Protein AF-A0A954PDE1-F1 (afdb_monomer_lite)

Sequence (226 aa):
MDKVKESVMAIWRSLDAAALTDGELIQIICDNDVVRLDAWRVFAERDLPSSRQFVVLQHCPDLRPECWQRMQEQPIENRVLVDVMRFIPELQAEAWELFQANDPSTDDLLCLVSDVPVLAEKAWRFLDVEQVSDKRLRGLVISSAACRSFAWEALKARPVTVDFLLQLVLGVPAVQSEVWQAILVRNPTASELRMIASGVPTLRDEAMSLFNQTHQGKVAMLLAAG

Foldseek 3Di:
DVVVLVVVVVVVVVDPLLPDDLVRLLCCLQPPPSCNVVSVVSNLVDDDALVSLLSSCLRPVPCNVVSVVSSVVDDHDLVSLLVCLQRPVVCNVVSVVSNVVVVDDLVSLLSNLARPLVCNVVSLVVHPLVPDDLVSLLVCLQRPPSCNVVSVVSPVVDPDDPVSLLCCLLRPVVCNVVSVVVCVVVPHDLVSLVSNLVRPVVCNVVSVVSSVVVVVVVVVVVVVVD

Radius of gyration: 28.11 Å; chains: 1; bounding box: 60×29×86 Å

Structure (mmCIF, N/CA/C/O backbone):
data_AF-A0A954PDE1-F1
#
_entry.id   AF-A0A954PDE1-F1
#
loop_
_atom_site.group_PDB
_atom_site.id
_atom_site.type_symbol
_atom_site.label_atom_id
_atom_site.label_alt_id
_atom_site.label_comp_id
_atom_site.label_asym_id
_atom_site.label_entity_id
_atom_site.label_seq_id
_atom_site.pdbx_PDB_ins_code
_atom_site.Cartn_x
_atom_site.Cartn_y
_atom_site.Cartn_z
_atom_site.occupancy
_atom_site.B_iso_or_equiv
_atom_site.auth_seq_id
_atom_site.auth_comp_id
_atom_site.auth_asym_id
_atom_site.auth_atom_id
_atom_site.pdbx_PDB_model_num
ATOM 1 N N . MET A 1 1 ? 31.268 18.555 -26.206 1.00 62.44 1 MET A N 1
ATOM 2 C CA . MET A 1 1 ? 30.250 17.610 -25.703 1.00 62.44 1 MET A CA 1
ATOM 3 C C . MET A 1 1 ? 30.158 16.378 -26.603 1.00 62.44 1 MET A C 1
ATOM 5 O O . MET A 1 1 ? 30.056 15.275 -26.087 1.00 62.44 1 MET A O 1
ATOM 9 N N . ASP A 1 2 ? 30.327 16.539 -27.916 1.00 83.19 2 ASP A N 1
ATOM 10 C CA . ASP A 1 2 ? 30.125 15.458 -28.897 1.00 83.19 2 ASP A CA 1
ATOM 11 C C . ASP A 1 2 ? 31.129 14.298 -28.800 1.00 83.19 2 ASP A C 1
ATOM 13 O O . ASP A 1 2 ? 30.714 13.146 -28.809 1.00 83.19 2 ASP A O 1
ATOM 17 N N . LYS A 1 3 ? 32.418 14.567 -28.542 1.00 91.25 3 LYS A N 1
ATOM 18 C CA . LYS A 1 3 ? 33.446 13.511 -28.391 1.00 91.25 3 LYS A CA 1
ATOM 19 C C . LYS A 1 3 ? 33.161 12.495 -27.274 1.00 91.25 3 LYS A C 1
ATOM 21 O O . LYS A 1 3 ? 33.575 11.341 -27.367 1.00 91.25 3 LYS A O 1
ATOM 26 N N . VAL A 1 4 ? 32.479 12.922 -26.206 1.00 90.50 4 VAL A N 1
ATOM 27 C CA . VAL A 1 4 ? 32.110 12.027 -25.095 1.00 90.50 4 VAL A CA 1
ATOM 28 C C . VAL A 1 4 ? 30.955 11.128 -25.526 1.00 90.50 4 VAL A C 1
ATOM 30 O O . VAL A 1 4 ? 31.037 9.919 -25.344 1.00 90.50 4 VAL A O 1
ATOM 33 N N . LYS A 1 5 ? 29.927 11.693 -26.173 1.00 92.50 5 LYS A N 1
ATOM 34 C CA . LYS A 1 5 ? 28.800 10.919 -26.713 1.00 92.50 5 LYS A CA 1
ATOM 35 C C . LYS A 1 5 ? 29.259 9.918 -27.778 1.00 92.50 5 LYS A C 1
ATOM 37 O O . LYS A 1 5 ? 28.846 8.765 -27.745 1.00 92.50 5 LYS A O 1
ATOM 42 N N . GLU A 1 6 ? 30.169 10.325 -28.662 1.00 92.25 6 GLU A N 1
ATOM 43 C CA . GLU A 1 6 ? 30.788 9.442 -29.659 1.00 92.25 6 GLU A CA 1
ATOM 44 C C . GLU A 1 6 ? 31.543 8.278 -29.010 1.00 92.25 6 GLU A C 1
ATOM 46 O O . GLU A 1 6 ? 31.372 7.133 -29.424 1.00 92.25 6 GLU A O 1
ATOM 51 N N . SER A 1 7 ? 32.327 8.551 -27.960 1.00 93.25 7 SER A N 1
ATOM 52 C CA . SER A 1 7 ? 33.034 7.509 -27.203 1.00 93.25 7 SER A CA 1
ATOM 53 C C . SER A 1 7 ? 32.068 6.526 -26.536 1.00 93.25 7 SER A C 1
ATOM 55 O O . SER A 1 7 ? 32.264 5.318 -26.634 1.00 93.25 7 SER A O 1
ATOM 57 N N . VAL A 1 8 ? 30.998 7.021 -25.903 1.00 92.25 8 VAL A N 1
ATOM 58 C CA . VAL A 1 8 ? 29.971 6.178 -25.263 1.00 92.25 8 VAL A CA 1
ATOM 59 C C . VAL A 1 8 ? 29.272 5.286 -26.293 1.00 92.25 8 VAL A C 1
ATOM 61 O O . VAL A 1 8 ? 29.137 4.086 -26.069 1.00 92.25 8 VAL A O 1
ATOM 64 N N . MET A 1 9 ? 28.905 5.833 -27.454 1.00 91.44 9 MET A N 1
ATOM 65 C CA . MET A 1 9 ? 28.308 5.055 -28.545 1.00 91.44 9 MET A CA 1
ATOM 66 C C . MET A 1 9 ? 29.274 4.024 -29.132 1.00 91.44 9 MET A C 1
ATOM 68 O O . MET A 1 9 ? 28.854 2.928 -29.497 1.00 91.44 9 MET A O 1
ATOM 72 N N . ALA A 1 10 ? 30.563 4.352 -29.243 1.00 92.00 10 ALA A N 1
ATOM 73 C CA . ALA A 1 10 ? 31.573 3.400 -29.695 1.00 92.00 10 ALA A CA 1
ATOM 74 C C . ALA A 1 10 ? 31.707 2.224 -28.715 1.00 92.00 10 ALA A C 1
ATOM 76 O O . ALA A 1 10 ? 31.753 1.078 -29.157 1.00 92.00 10 ALA A O 1
ATOM 77 N N . ILE A 1 11 ? 31.690 2.498 -27.404 1.00 92.44 11 ILE A N 1
ATOM 78 C CA . ILE A 1 11 ? 31.686 1.460 -26.364 1.00 92.44 11 ILE A CA 1
ATOM 79 C C . ILE A 1 11 ? 30.424 0.603 -26.482 1.00 92.44 11 ILE A C 1
ATOM 81 O O . ILE A 1 11 ? 30.539 -0.615 -26.576 1.00 92.44 11 ILE A O 1
ATOM 85 N N . TRP A 1 12 ? 29.241 1.219 -26.561 1.00 93.25 12 TRP A N 1
ATOM 86 C CA . TRP A 1 12 ? 27.973 0.499 -26.719 1.00 93.25 12 TRP A CA 1
ATOM 87 C C . TRP A 1 12 ? 27.970 -0.440 -27.926 1.00 93.25 12 TRP A C 1
ATOM 89 O O . TRP A 1 12 ? 27.609 -1.601 -27.798 1.00 93.25 12 TRP A O 1
ATOM 99 N N . ARG A 1 13 ? 28.466 0.014 -29.082 1.00 92.38 13 ARG A N 1
ATOM 100 C CA . ARG A 1 13 ? 28.570 -0.821 -30.292 1.00 92.38 13 ARG A CA 1
ATOM 101 C C . ARG A 1 13 ? 29.586 -1.955 -30.176 1.00 92.38 13 ARG A C 1
ATOM 103 O O . ARG A 1 13 ? 29.502 -2.908 -30.940 1.00 92.38 13 ARG A O 1
ATOM 110 N N . SER A 1 14 ? 30.571 -1.825 -29.289 1.00 91.94 14 SER A N 1
ATOM 111 C CA . SER A 1 14 ? 31.549 -2.886 -29.030 1.00 91.94 14 SER A CA 1
ATOM 112 C C . SER A 1 14 ? 31.064 -3.911 -28.003 1.00 91.94 14 SER A C 1
ATOM 114 O O . SER A 1 14 ? 31.646 -4.990 -27.911 1.00 91.94 14 SER A O 1
ATOM 116 N N . LEU A 1 15 ? 30.019 -3.581 -27.237 1.00 91.62 15 LEU A N 1
ATOM 117 C CA . LEU A 1 15 ? 29.381 -4.500 -26.304 1.00 91.62 15 LEU A CA 1
ATOM 118 C C . LEU A 1 15 ? 28.456 -5.456 -27.058 1.00 91.62 15 LEU A C 1
ATOM 120 O O . LEU A 1 15 ? 27.676 -5.045 -27.917 1.00 91.62 15 LEU A O 1
ATOM 124 N N . ASP A 1 16 ? 28.495 -6.730 -26.678 1.00 90.38 16 ASP A N 1
ATOM 125 C CA . ASP A 1 16 ? 27.441 -7.669 -27.041 1.00 90.38 16 ASP A CA 1
ATOM 126 C C . ASP A 1 16 ? 26.228 -7.412 -26.139 1.00 90.38 16 ASP A C 1
ATOM 128 O O . ASP A 1 16 ? 26.105 -7.967 -25.046 1.00 90.38 16 ASP A O 1
ATOM 132 N N . ALA A 1 17 ? 25.346 -6.513 -26.575 1.00 84.50 17 ALA A N 1
ATOM 133 C CA . ALA A 1 17 ? 24.160 -6.141 -25.810 1.00 84.50 17 ALA A CA 1
ATOM 134 C C . ALA A 1 17 ? 23.221 -7.338 -25.552 1.00 84.50 17 ALA A C 1
ATOM 136 O O . ALA A 1 17 ? 22.483 -7.337 -24.564 1.00 84.50 17 ALA A O 1
ATOM 137 N N . ALA A 1 18 ? 23.276 -8.384 -26.385 1.00 86.62 18 ALA A N 1
ATOM 138 C CA . ALA A 1 18 ? 22.513 -9.609 -26.165 1.00 86.62 18 ALA A CA 1
ATOM 139 C C . ALA A 1 18 ? 23.045 -10.418 -24.969 1.00 86.62 18 ALA A C 1
ATOM 141 O O . ALA A 1 18 ? 22.269 -11.119 -24.322 1.00 86.62 18 ALA A O 1
ATOM 142 N N . ALA A 1 19 ? 24.329 -10.277 -24.630 1.00 93.19 19 ALA A N 1
ATOM 143 C CA . ALA A 1 19 ? 24.952 -10.941 -23.487 1.00 93.19 19 ALA A CA 1
ATOM 144 C C . ALA A 1 19 ? 24.704 -10.231 -22.141 1.00 93.19 19 ALA A C 1
ATOM 146 O O . ALA A 1 19 ? 24.965 -10.818 -21.091 1.00 93.19 19 ALA A O 1
ATOM 147 N N . LEU A 1 20 ? 24.203 -8.989 -22.149 1.00 94.25 20 LEU A N 1
ATOM 148 C CA . LEU A 1 20 ? 23.911 -8.239 -20.924 1.00 94.25 20 LEU A CA 1
ATOM 149 C C . LEU A 1 20 ? 22.732 -8.851 -20.161 1.00 94.25 20 LEU A C 1
ATOM 151 O O . LEU A 1 20 ? 21.740 -9.287 -20.752 1.00 94.25 20 LEU A O 1
ATOM 155 N N . THR A 1 21 ? 22.797 -8.833 -18.836 1.00 96.06 21 THR A N 1
ATOM 156 C CA . THR A 1 21 ? 21.666 -9.196 -17.975 1.00 96.06 21 THR A CA 1
ATOM 157 C C . THR A 1 21 ? 20.572 -8.128 -18.021 1.00 96.06 21 THR A C 1
ATOM 159 O O . THR A 1 21 ? 20.822 -6.965 -18.339 1.00 96.06 21 THR A O 1
ATOM 162 N N . ASP A 1 22 ? 19.346 -8.492 -17.640 1.00 95.50 22 ASP A N 1
ATOM 163 C CA . ASP A 1 22 ? 18.237 -7.528 -17.581 1.00 95.50 22 ASP A CA 1
ATOM 164 C C . ASP A 1 22 ? 18.522 -6.392 -16.591 1.00 95.50 22 ASP A C 1
ATOM 166 O O . ASP A 1 22 ? 18.136 -5.251 -16.824 1.00 95.50 22 ASP A O 1
ATOM 170 N N . GLY A 1 23 ? 19.222 -6.693 -15.491 1.00 96.06 23 GLY A N 1
ATOM 171 C CA . GLY A 1 23 ? 19.627 -5.692 -14.506 1.00 96.06 23 GLY A CA 1
ATOM 172 C C . GLY A 1 23 ? 20.630 -4.688 -15.072 1.00 96.06 23 GLY A C 1
ATOM 173 O O . GLY A 1 23 ? 20.475 -3.490 -14.855 1.00 96.06 23 GLY A O 1
ATOM 174 N N . GLU A 1 24 ? 21.619 -5.159 -15.835 1.00 96.75 24 GLU A N 1
ATOM 175 C CA . GLU A 1 24 ? 22.585 -4.284 -16.509 1.00 96.75 24 GLU A CA 1
ATOM 176 C C . GLU A 1 24 ? 21.910 -3.425 -17.579 1.00 96.75 24 GLU A C 1
ATOM 178 O O . GLU A 1 24 ? 22.172 -2.225 -17.641 1.00 96.75 24 GLU A O 1
ATOM 183 N N . LEU A 1 25 ? 20.998 -3.997 -18.374 1.00 96.81 25 LEU A N 1
ATOM 184 C CA . LEU A 1 25 ? 20.225 -3.226 -19.351 1.00 96.81 25 LEU A CA 1
ATOM 185 C C . LEU A 1 25 ? 19.373 -2.149 -18.678 1.00 96.81 25 LEU A C 1
ATOM 187 O O . LEU A 1 25 ? 19.416 -1.002 -19.112 1.00 96.81 25 LEU A O 1
ATOM 191 N N . ILE A 1 26 ? 18.657 -2.477 -17.597 1.00 96.81 26 ILE A N 1
ATOM 192 C CA . ILE A 1 26 ? 17.885 -1.492 -16.822 1.00 96.81 26 ILE A CA 1
ATOM 193 C C . ILE A 1 26 ? 18.797 -0.378 -16.311 1.00 96.81 26 ILE A C 1
ATOM 195 O O . ILE A 1 26 ? 18.458 0.793 -16.460 1.00 96.81 26 ILE A O 1
ATOM 199 N N . GLN A 1 27 ? 19.962 -0.719 -15.753 1.00 97.12 27 GLN A N 1
ATOM 200 C CA . GLN A 1 27 ? 20.904 0.284 -15.260 1.00 97.12 27 GLN A CA 1
ATOM 201 C C . GLN A 1 27 ? 21.349 1.225 -16.384 1.00 97.12 27 GLN A C 1
ATOM 203 O O . GLN A 1 27 ? 21.333 2.440 -16.213 1.00 97.12 27 GLN A O 1
ATOM 208 N N . ILE A 1 28 ? 21.692 0.681 -17.554 1.00 96.69 28 ILE A N 1
ATOM 209 C CA . ILE A 1 28 ? 22.113 1.469 -18.720 1.00 96.69 28 ILE A CA 1
ATOM 210 C C . ILE A 1 28 ? 20.974 2.370 -19.216 1.00 96.69 28 ILE A C 1
ATOM 212 O O . ILE A 1 28 ? 21.208 3.546 -19.488 1.00 96.69 28 ILE A O 1
ATOM 216 N N . ILE A 1 29 ? 19.749 1.845 -19.304 1.00 97.38 29 ILE A N 1
ATOM 217 C CA . ILE A 1 29 ? 18.551 2.591 -19.718 1.00 97.38 29 ILE A CA 1
ATOM 218 C C . ILE A 1 29 ? 18.300 3.776 -18.774 1.00 97.38 29 ILE A C 1
ATOM 220 O O . ILE A 1 29 ? 18.094 4.906 -19.232 1.00 97.38 29 ILE A O 1
ATOM 224 N N . CYS A 1 30 ? 18.360 3.538 -17.463 1.00 95.75 30 CYS A N 1
ATOM 225 C CA . CYS A 1 30 ? 18.113 4.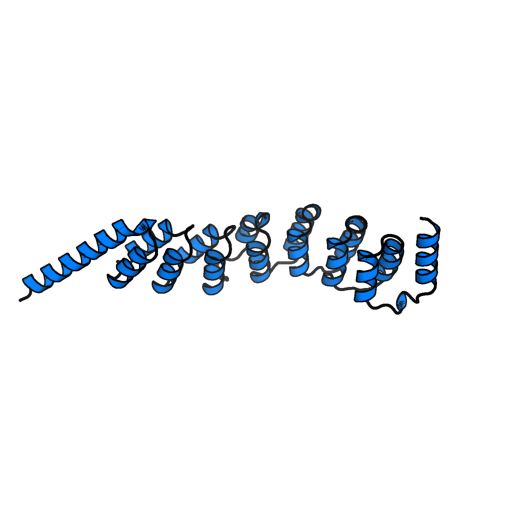556 -16.447 1.00 95.75 30 CYS A CA 1
ATOM 226 C C . CYS A 1 30 ? 19.219 5.620 -16.403 1.00 95.75 30 CYS A C 1
ATOM 228 O O . CYS A 1 30 ? 18.917 6.815 -16.351 1.00 95.75 30 CYS A O 1
ATOM 230 N N . ASP A 1 31 ? 20.485 5.210 -16.484 1.00 96.56 31 ASP A N 1
ATOM 231 C CA . ASP A 1 31 ? 21.621 6.089 -16.185 1.00 96.56 31 ASP A CA 1
ATOM 232 C C . ASP A 1 31 ? 22.216 6.796 -17.405 1.00 96.56 31 ASP A C 1
ATOM 234 O O . ASP A 1 31 ? 22.937 7.783 -17.244 1.00 96.56 31 ASP A O 1
ATOM 238 N N . ASN A 1 32 ? 21.970 6.304 -18.623 1.00 94.56 32 ASN A N 1
ATOM 239 C CA . ASN A 1 32 ? 22.687 6.771 -19.806 1.00 94.56 32 ASN A CA 1
ATOM 240 C C . ASN A 1 32 ? 21.750 7.230 -20.926 1.00 94.56 32 ASN A C 1
ATOM 242 O O . ASN A 1 32 ? 21.322 6.442 -21.763 1.00 94.56 32 ASN A O 1
ATOM 246 N N . ASP A 1 33 ? 21.501 8.539 -20.991 1.00 94.62 33 ASP A N 1
ATOM 247 C CA . ASP A 1 33 ? 20.656 9.173 -22.011 1.00 94.62 33 ASP A CA 1
ATOM 248 C C . ASP A 1 33 ? 21.178 8.997 -23.449 1.00 94.62 33 ASP A C 1
ATOM 250 O O . ASP A 1 33 ? 20.391 9.021 -24.394 1.00 94.62 33 ASP A O 1
ATOM 254 N N . VAL A 1 34 ? 22.489 8.796 -23.631 1.00 95.06 34 VAL A N 1
ATOM 255 C CA . VAL A 1 34 ? 23.116 8.653 -24.954 1.00 95.06 34 VAL A CA 1
ATOM 256 C C . VAL A 1 34 ? 22.738 7.328 -25.609 1.00 95.06 34 VAL A C 1
ATOM 258 O O . VAL A 1 34 ? 22.446 7.311 -26.802 1.00 95.06 34 VAL A O 1
ATOM 261 N N . VAL A 1 35 ? 22.751 6.230 -24.849 1.00 96.25 35 VAL A N 1
ATOM 262 C CA . VAL A 1 35 ? 22.479 4.876 -25.373 1.00 96.25 35 VAL A CA 1
ATOM 263 C C . VAL A 1 35 ? 21.128 4.322 -24.932 1.00 96.25 35 VAL A C 1
ATOM 265 O O . VAL A 1 35 ? 20.766 3.228 -25.354 1.00 96.25 35 VAL A O 1
ATOM 268 N N . ARG A 1 36 ? 20.359 5.067 -24.126 1.00 96.19 36 ARG A N 1
ATOM 269 C CA . ARG A 1 36 ? 19.063 4.652 -23.569 1.00 96.19 36 ARG A CA 1
ATOM 270 C C . ARG A 1 36 ? 18.144 4.017 -24.601 1.00 96.19 36 ARG A C 1
ATOM 272 O O . ARG A 1 36 ? 17.624 2.941 -24.349 1.00 96.19 36 ARG A O 1
ATOM 279 N N . LEU A 1 37 ? 17.941 4.674 -25.744 1.00 95.56 37 LEU A N 1
ATOM 280 C CA . LEU A 1 37 ? 17.021 4.188 -26.777 1.00 95.56 37 LEU A CA 1
ATOM 281 C C . LEU A 1 37 ? 17.495 2.873 -27.404 1.00 95.56 37 LEU A C 1
ATOM 283 O O . LEU A 1 37 ? 16.682 1.990 -27.659 1.00 95.56 37 LEU A O 1
ATOM 287 N N . ASP A 1 38 ? 18.800 2.717 -27.627 1.00 95.25 38 ASP A N 1
ATOM 288 C CA . ASP A 1 38 ? 19.345 1.478 -28.183 1.00 95.25 38 ASP A CA 1
ATOM 289 C C . ASP A 1 38 ? 19.323 0.347 -27.146 1.00 95.25 38 ASP A C 1
ATOM 291 O O . ASP A 1 38 ? 18.977 -0.785 -27.480 1.00 95.25 38 ASP A O 1
ATOM 295 N N . ALA A 1 39 ? 19.612 0.651 -25.878 1.00 96.44 39 ALA A N 1
ATOM 296 C CA . ALA A 1 39 ? 19.488 -0.303 -24.780 1.00 96.44 39 ALA A CA 1
ATOM 297 C C . ALA A 1 39 ? 18.030 -0.719 -24.547 1.00 96.44 39 ALA A C 1
ATOM 299 O O . ALA A 1 39 ? 17.753 -1.902 -24.351 1.00 96.44 39 ALA A O 1
ATOM 300 N N . TRP A 1 40 ? 17.096 0.233 -24.637 1.00 96.69 40 TRP A N 1
ATOM 301 C CA . TRP A 1 40 ? 15.662 -0.022 -24.571 1.00 96.69 40 TRP A CA 1
ATOM 302 C C . TRP A 1 40 ? 15.213 -0.958 -25.685 1.00 96.69 40 TRP A C 1
ATOM 304 O O . TRP A 1 40 ? 14.505 -1.904 -25.388 1.00 96.69 40 TRP A O 1
ATOM 314 N N . ARG A 1 41 ? 15.663 -0.774 -26.931 1.00 95.38 41 ARG A N 1
ATOM 315 C CA . ARG A 1 41 ? 15.313 -1.687 -28.036 1.00 95.38 41 ARG A CA 1
ATOM 316 C C . ARG A 1 41 ? 15.726 -3.126 -27.749 1.00 95.38 41 ARG A C 1
ATOM 318 O O . ARG A 1 41 ? 14.911 -4.024 -27.889 1.00 95.38 41 ARG A O 1
ATOM 325 N N . VAL A 1 42 ? 16.956 -3.337 -27.277 1.00 95.38 42 VAL A N 1
ATOM 326 C CA . VAL A 1 42 ? 17.439 -4.680 -26.906 1.00 95.38 42 VAL A CA 1
ATOM 327 C C . VAL A 1 42 ? 16.628 -5.252 -25.742 1.00 95.38 42 VAL A C 1
ATOM 329 O O . VAL A 1 42 ? 16.259 -6.424 -25.747 1.00 95.38 42 VAL A O 1
ATOM 332 N N . PHE A 1 43 ? 16.325 -4.429 -24.738 1.00 95.88 43 PHE A N 1
ATOM 333 C CA . PHE A 1 43 ? 15.499 -4.820 -23.598 1.00 95.88 43 PHE A CA 1
ATOM 334 C C . PHE A 1 43 ? 14.058 -5.156 -24.016 1.00 95.88 43 PHE A C 1
ATOM 336 O O . PHE A 1 43 ? 13.498 -6.152 -23.569 1.00 95.88 43 PHE A O 1
ATOM 343 N N . ALA A 1 44 ? 13.487 -4.371 -24.925 1.00 94.06 44 ALA A N 1
ATOM 344 C CA . ALA A 1 44 ? 12.159 -4.524 -25.499 1.00 94.06 44 ALA A CA 1
ATOM 345 C C . ALA A 1 44 ? 12.090 -5.613 -26.578 1.00 94.06 44 ALA A C 1
ATOM 347 O O . ALA A 1 44 ? 11.046 -5.811 -27.173 1.00 94.06 44 ALA A O 1
ATOM 348 N N . GLU A 1 45 ? 13.152 -6.354 -26.860 1.00 93.94 45 GLU A N 1
ATOM 349 C CA . GLU A 1 45 ? 13.051 -7.587 -27.651 1.00 93.94 45 GLU A CA 1
ATOM 350 C C . GLU A 1 45 ? 12.926 -8.822 -26.751 1.00 93.94 45 GLU A C 1
ATOM 352 O O . GLU A 1 45 ? 12.602 -9.913 -27.222 1.00 93.94 45 GLU A O 1
ATOM 357 N N . ARG A 1 46 ? 13.135 -8.656 -25.439 1.00 93.25 46 ARG A N 1
ATOM 358 C CA . ARG A 1 46 ? 13.060 -9.737 -24.456 1.00 93.25 46 ARG A CA 1
ATOM 359 C C . ARG A 1 46 ? 11.630 -9.937 -23.954 1.00 93.25 46 ARG A C 1
ATOM 361 O O . ARG A 1 46 ? 10.836 -8.994 -23.872 1.00 93.25 46 ARG A O 1
ATOM 368 N N . ASP A 1 47 ? 11.336 -11.183 -23.591 1.00 92.38 47 ASP A N 1
ATOM 369 C CA . ASP A 1 47 ? 10.141 -11.567 -22.839 1.00 92.38 47 ASP A CA 1
ATOM 370 C C . ASP A 1 47 ? 10.436 -11.392 -21.345 1.00 92.38 47 ASP A C 1
ATOM 372 O O . ASP A 1 47 ? 11.143 -12.198 -20.735 1.00 92.38 47 ASP A O 1
ATOM 376 N N . LEU A 1 48 ? 9.996 -10.264 -20.785 1.00 92.12 48 LEU A N 1
ATOM 377 C CA . LEU A 1 48 ? 10.344 -9.848 -19.430 1.00 92.12 48 LEU A CA 1
ATOM 378 C C . LEU A 1 48 ? 9.100 -9.720 -18.558 1.00 92.12 48 LEU A C 1
ATOM 380 O O . LEU A 1 48 ? 8.088 -9.172 -19.004 1.00 92.12 48 LEU A O 1
ATOM 384 N N . PRO A 1 49 ? 9.185 -10.103 -17.273 1.00 94.75 49 PRO A N 1
ATOM 385 C CA . PRO A 1 49 ? 8.074 -9.917 -16.357 1.00 94.75 49 PRO A CA 1
ATOM 386 C C . PRO A 1 49 ? 7.751 -8.427 -16.196 1.00 94.75 49 PRO A C 1
ATOM 388 O O . PRO A 1 49 ? 8.639 -7.566 -16.206 1.00 94.75 49 PRO A O 1
ATOM 391 N N . SER A 1 50 ? 6.467 -8.129 -15.990 1.00 96.25 50 SER A N 1
ATOM 392 C CA . SER A 1 50 ? 5.959 -6.758 -15.834 1.00 96.25 50 SER A CA 1
ATOM 393 C C . SER A 1 50 ? 6.675 -5.967 -14.728 1.00 96.25 50 SER A C 1
ATOM 395 O O . SER A 1 50 ? 6.874 -4.761 -14.862 1.00 96.25 50 SER A O 1
ATOM 397 N N . SER A 1 51 ? 7.167 -6.642 -13.684 1.00 96.25 51 SER A N 1
ATOM 398 C CA . SER A 1 51 ? 7.951 -6.035 -12.598 1.00 96.25 51 SER A CA 1
ATOM 399 C C . SER A 1 51 ? 9.283 -5.429 -13.053 1.00 96.25 51 SER A C 1
ATOM 401 O O . SER A 1 51 ? 9.723 -4.427 -12.492 1.00 96.25 51 SER A O 1
ATOM 403 N N . ARG A 1 52 ? 9.930 -5.988 -14.084 1.00 95.94 52 ARG A N 1
ATOM 404 C CA . ARG A 1 52 ? 11.167 -5.432 -14.662 1.00 95.94 52 ARG A CA 1
ATOM 405 C C . ARG A 1 52 ? 10.873 -4.237 -15.558 1.00 95.94 52 ARG A C 1
ATOM 407 O O . ARG A 1 52 ? 11.576 -3.234 -15.475 1.00 95.94 52 ARG A O 1
ATOM 414 N N . GLN A 1 53 ? 9.818 -4.330 -16.363 1.00 96.44 53 GLN A N 1
ATOM 415 C CA . GLN A 1 53 ? 9.379 -3.240 -17.238 1.00 96.44 53 GLN A CA 1
ATOM 416 C C . GLN A 1 53 ? 8.924 -2.021 -16.421 1.00 96.44 53 GLN A C 1
ATOM 418 O O . GLN A 1 53 ? 9.257 -0.888 -16.765 1.00 96.44 53 GLN A O 1
ATOM 423 N N . PHE A 1 54 ? 8.290 -2.251 -15.264 1.00 98.06 54 PHE A N 1
ATOM 424 C CA . PHE A 1 54 ? 7.918 -1.196 -14.323 1.00 98.06 54 PHE A CA 1
ATOM 425 C C . PHE A 1 54 ? 9.104 -0.326 -13.881 1.00 98.06 54 PHE A C 1
ATOM 427 O O . PHE A 1 54 ? 8.944 0.884 -13.758 1.00 98.06 54 PHE A O 1
ATOM 434 N N . VAL A 1 55 ? 10.302 -0.896 -13.697 1.00 97.50 55 VAL A N 1
ATOM 435 C CA . VAL A 1 55 ? 11.487 -0.107 -13.309 1.00 97.50 55 VAL A CA 1
ATOM 436 C C . VAL A 1 55 ? 11.818 0.930 -14.385 1.00 97.50 55 VAL A C 1
ATOM 438 O O . VAL A 1 55 ? 12.027 2.102 -14.076 1.00 97.50 55 VAL A O 1
ATOM 441 N N . VAL A 1 56 ? 11.793 0.528 -15.659 1.00 97.38 56 VAL A N 1
ATOM 442 C CA . VAL A 1 56 ? 12.000 1.453 -16.784 1.00 97.38 56 VAL A CA 1
ATOM 443 C C . VAL A 1 56 ? 10.879 2.490 -16.833 1.00 97.38 56 VAL A C 1
ATOM 445 O O . VAL A 1 56 ? 11.146 3.686 -16.930 1.00 97.38 56 VAL A O 1
ATOM 448 N N . LEU A 1 57 ? 9.626 2.050 -16.695 1.00 97.50 57 LEU A N 1
ATOM 449 C CA . LEU A 1 57 ? 8.454 2.925 -16.694 1.00 97.50 57 LEU A CA 1
ATOM 450 C C . LEU A 1 57 ? 8.533 4.001 -15.592 1.00 97.50 57 LEU A C 1
ATOM 452 O O . LEU A 1 57 ? 8.239 5.177 -15.820 1.00 97.50 57 LEU A O 1
ATOM 456 N N . GLN A 1 58 ? 8.981 3.620 -14.397 1.00 97.69 58 GLN A N 1
ATOM 457 C CA . GLN A 1 58 ? 9.127 4.514 -13.253 1.00 97.69 58 GLN A CA 1
ATOM 458 C C . GLN A 1 58 ? 10.229 5.558 -13.487 1.00 97.69 58 GLN A C 1
ATOM 460 O O . GLN A 1 58 ? 10.012 6.750 -13.239 1.00 97.69 58 GLN A O 1
ATOM 465 N N . HIS A 1 59 ? 11.392 5.130 -13.987 1.00 97.19 59 HIS A N 1
ATOM 466 C CA . HIS A 1 59 ? 12.607 5.949 -14.025 1.00 97.19 59 HIS A CA 1
ATOM 467 C C . HIS A 1 59 ? 12.873 6.676 -15.350 1.00 97.19 59 HIS A C 1
ATOM 469 O O . HIS A 1 59 ? 13.669 7.616 -15.359 1.00 97.19 59 HIS A O 1
ATOM 475 N N . CYS A 1 60 ? 12.209 6.312 -16.448 1.00 97.06 60 CYS A N 1
ATOM 476 C CA . CYS A 1 60 ? 12.456 6.887 -17.775 1.00 97.06 60 CYS A CA 1
ATOM 477 C C . CYS A 1 60 ? 11.181 7.513 -18.368 1.00 97.06 60 CYS A C 1
ATOM 479 O O . CYS A 1 60 ? 10.487 6.863 -19.151 1.00 97.06 60 CYS A O 1
ATOM 481 N N . PRO A 1 61 ? 10.852 8.777 -18.018 1.00 96.50 61 PRO A N 1
ATOM 482 C CA . PRO A 1 61 ? 9.652 9.464 -18.507 1.00 96.50 61 PRO A CA 1
ATOM 483 C C . PRO A 1 61 ? 9.519 9.503 -20.032 1.00 96.50 61 PRO A C 1
ATOM 485 O O . PRO A 1 61 ? 8.416 9.414 -20.559 1.00 96.50 61 PRO A O 1
ATOM 488 N N . ASP A 1 62 ? 10.642 9.624 -20.735 1.00 96.50 62 ASP A N 1
ATOM 489 C CA . ASP A 1 62 ? 10.734 9.653 -22.195 1.00 96.50 62 ASP A CA 1
ATOM 490 C C . ASP A 1 62 ? 10.380 8.315 -22.854 1.00 96.50 62 ASP A C 1
ATOM 492 O O . ASP A 1 62 ? 9.891 8.310 -23.980 1.00 96.50 62 ASP A O 1
ATOM 496 N N . LEU A 1 63 ? 10.569 7.197 -22.147 1.00 97.31 63 LEU A N 1
ATOM 497 C CA . LEU A 1 63 ? 10.214 5.858 -22.624 1.00 97.31 63 LEU A CA 1
ATOM 498 C C . LEU A 1 63 ? 8.825 5.402 -22.167 1.00 97.31 63 LEU A C 1
ATOM 500 O O . LEU A 1 63 ? 8.361 4.353 -22.609 1.00 97.31 63 LEU A O 1
ATOM 504 N N . ARG A 1 64 ? 8.149 6.150 -21.282 1.00 97.06 64 ARG A N 1
ATOM 505 C CA . ARG A 1 64 ? 6.884 5.708 -20.671 1.00 97.06 64 ARG A CA 1
ATOM 506 C C . ARG A 1 64 ? 5.807 5.301 -21.673 1.00 97.06 64 ARG A C 1
ATOM 508 O O . ARG A 1 64 ? 5.254 4.228 -21.466 1.00 97.06 64 ARG A O 1
ATOM 515 N N . PRO A 1 65 ? 5.501 6.083 -22.727 1.00 97.19 65 PRO A N 1
ATOM 516 C CA . PRO A 1 65 ? 4.427 5.717 -23.648 1.00 97.19 65 PRO A CA 1
ATOM 517 C C . PRO A 1 65 ? 4.680 4.369 -24.332 1.00 97.19 65 PRO A C 1
ATOM 519 O O . PRO A 1 65 ? 3.795 3.522 -24.372 1.00 97.19 65 PRO A O 1
ATOM 522 N N . GLU A 1 66 ? 5.908 4.150 -24.808 1.00 96.69 66 GLU A N 1
ATOM 523 C CA . GLU A 1 66 ? 6.298 2.916 -25.495 1.00 96.69 66 GLU A CA 1
ATOM 524 C C . GLU A 1 66 ? 6.387 1.729 -24.525 1.00 96.69 66 GLU A C 1
ATOM 526 O O . GLU A 1 66 ? 5.870 0.651 -24.809 1.00 96.69 66 GLU A O 1
ATOM 531 N N . CYS A 1 67 ? 6.989 1.935 -23.349 1.00 97.06 67 CYS A N 1
ATOM 532 C CA . CYS A 1 67 ? 7.092 0.911 -22.311 1.00 97.06 67 CYS A CA 1
ATOM 533 C C . CYS A 1 67 ? 5.710 0.484 -21.803 1.00 97.06 67 CYS A C 1
ATOM 535 O O . CYS A 1 67 ? 5.443 -0.707 -21.679 1.00 97.06 67 CYS A O 1
ATOM 537 N N . TRP A 1 68 ? 4.806 1.438 -21.570 1.00 98.00 68 TRP A N 1
ATOM 538 C CA . TRP A 1 68 ? 3.444 1.150 -21.129 1.00 98.00 68 TRP A CA 1
ATOM 539 C C . TRP A 1 68 ? 2.651 0.383 -22.184 1.00 98.00 68 TRP A C 1
ATOM 541 O O . TRP A 1 68 ? 2.063 -0.647 -21.862 1.00 98.00 68 TRP A O 1
ATOM 551 N N . GLN A 1 69 ? 2.702 0.829 -23.443 1.00 96.75 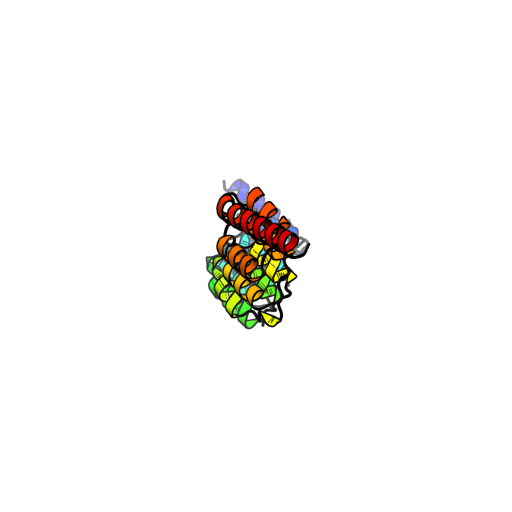69 GLN A N 1
ATOM 552 C CA . GLN A 1 69 ? 2.063 0.129 -24.556 1.00 96.75 69 GLN A CA 1
ATOM 553 C C . GLN A 1 69 ? 2.547 -1.321 -24.641 1.00 96.75 69 GLN A C 1
ATOM 555 O O . GLN A 1 69 ? 1.736 -2.237 -24.734 1.00 96.75 69 GLN A O 1
ATOM 560 N N . ARG A 1 70 ? 3.860 -1.541 -24.540 1.00 95.00 70 ARG A N 1
ATOM 561 C CA . ARG A 1 70 ? 4.441 -2.885 -24.553 1.00 95.00 70 ARG A CA 1
ATOM 562 C C . ARG A 1 70 ? 3.993 -3.728 -23.361 1.00 95.00 70 ARG A C 1
ATOM 564 O O . ARG A 1 70 ? 3.651 -4.893 -23.532 1.00 95.00 70 ARG A O 1
ATOM 571 N N . MET A 1 71 ? 3.960 -3.159 -22.156 1.00 96.81 71 MET A N 1
ATOM 572 C CA . MET A 1 71 ? 3.482 -3.874 -20.968 1.00 96.81 71 MET A CA 1
ATOM 573 C C . MET A 1 71 ? 2.047 -4.383 -21.148 1.00 96.81 71 MET A C 1
ATOM 575 O O . MET A 1 71 ? 1.729 -5.451 -20.634 1.00 96.81 71 MET A O 1
ATOM 579 N N . GLN A 1 72 ? 1.198 -3.659 -21.883 1.00 96.50 72 GLN A N 1
ATOM 580 C CA . GLN A 1 72 ? -0.193 -4.043 -22.162 1.00 96.50 72 GLN A CA 1
ATOM 581 C C . GLN A 1 72 ? -0.331 -5.193 -23.175 1.00 96.50 72 GLN A C 1
ATOM 583 O O . GLN A 1 72 ? -1.402 -5.790 -23.274 1.00 96.50 72 GLN A O 1
ATOM 588 N N . GLU A 1 73 ? 0.730 -5.539 -23.911 1.00 95.00 73 GLU A N 1
ATOM 589 C CA . GLU A 1 73 ? 0.745 -6.669 -24.856 1.00 95.00 73 GLU A CA 1
ATOM 590 C C . GLU A 1 73 ? 0.876 -8.029 -24.146 1.00 95.00 73 GLU A C 1
ATOM 592 O O . GLU A 1 73 ? 0.731 -9.083 -24.768 1.00 95.00 73 GLU A O 1
ATOM 597 N N . GLN A 1 74 ? 1.124 -8.014 -22.836 1.00 94.12 74 GLN A N 1
ATOM 598 C CA . GLN A 1 74 ? 1.321 -9.188 -21.995 1.00 94.12 74 GLN A CA 1
ATOM 599 C C . GLN A 1 74 ? 0.521 -9.073 -20.686 1.00 94.12 74 GLN A C 1
ATOM 601 O O . GLN A 1 74 ? 0.124 -7.978 -20.287 1.00 94.12 74 GLN A O 1
ATOM 606 N N . PRO A 1 75 ? 0.285 -10.185 -19.965 1.00 95.19 75 PRO A N 1
ATOM 607 C CA . PRO A 1 75 ? -0.327 -10.123 -18.643 1.00 95.19 75 PRO A CA 1
ATOM 608 C C . PRO A 1 75 ? 0.506 -9.272 -17.671 1.00 95.19 75 PRO A C 1
ATOM 610 O O . PRO A 1 75 ? 1.690 -9.536 -17.440 1.00 95.19 75 PRO A O 1
ATOM 613 N N . ILE A 1 76 ? -0.126 -8.259 -17.077 1.00 97.75 76 ILE A N 1
ATOM 614 C CA . ILE A 1 76 ? 0.473 -7.415 -16.037 1.00 97.75 76 ILE A CA 1
ATOM 615 C C . ILE A 1 76 ? -0.007 -7.911 -14.674 1.00 97.75 76 ILE A C 1
ATOM 617 O O . ILE A 1 76 ? -1.202 -8.091 -14.459 1.00 97.75 76 ILE A O 1
ATOM 621 N N . GLU A 1 77 ? 0.914 -8.114 -13.735 1.00 97.62 77 GLU A N 1
ATOM 622 C CA . GLU A 1 77 ? 0.559 -8.517 -12.374 1.00 97.62 77 GLU A CA 1
ATOM 623 C C . GLU A 1 77 ? -0.176 -7.383 -11.641 1.00 97.62 77 GLU A C 1
ATOM 625 O O . GLU A 1 77 ? 0.235 -6.221 -11.706 1.00 97.62 77 GLU A O 1
ATOM 630 N N . ASN A 1 78 ? -1.214 -7.711 -10.863 1.00 98.12 78 ASN A N 1
ATOM 631 C CA . ASN A 1 78 ? -1.972 -6.724 -10.079 1.00 98.12 78 ASN A CA 1
ATOM 632 C C . ASN A 1 78 ? -1.077 -5.890 -9.160 1.00 98.12 78 ASN A C 1
ATOM 634 O O . ASN A 1 78 ? -1.273 -4.681 -9.034 1.00 98.12 78 ASN A O 1
ATOM 638 N N . ARG A 1 79 ? -0.040 -6.505 -8.576 1.00 97.56 79 ARG A N 1
ATOM 639 C CA . ARG A 1 79 ? 0.944 -5.791 -7.757 1.00 97.56 79 ARG A CA 1
ATOM 640 C C . ARG A 1 79 ? 1.659 -4.689 -8.543 1.00 97.56 79 ARG A C 1
ATOM 642 O O . ARG A 1 79 ? 1.822 -3.591 -8.020 1.00 97.56 79 ARG A O 1
ATOM 649 N N . VAL A 1 80 ? 2.029 -4.962 -9.793 1.00 98.31 80 VAL A N 1
ATOM 650 C CA . VAL A 1 80 ? 2.671 -3.979 -10.673 1.00 98.31 80 VAL A CA 1
ATOM 651 C C . VAL A 1 80 ? 1.694 -2.865 -11.039 1.00 98.31 80 VAL A C 1
ATOM 653 O O . VAL A 1 80 ? 2.073 -1.701 -11.006 1.00 98.31 80 VAL A O 1
ATOM 656 N N . LEU A 1 81 ? 0.424 -3.179 -11.306 1.00 98.62 81 LEU A N 1
ATOM 657 C CA . LEU A 1 81 ? -0.602 -2.158 -11.557 1.00 98.62 81 LEU A CA 1
ATOM 658 C C . LEU A 1 81 ? -0.814 -1.239 -10.342 1.00 98.62 81 LEU A C 1
ATOM 660 O O . LEU A 1 81 ? -0.957 -0.028 -10.512 1.00 98.62 81 LEU A O 1
ATOM 664 N N . VAL A 1 82 ? -0.770 -1.778 -9.117 1.00 98.19 82 VAL A N 1
ATOM 665 C CA . VAL A 1 82 ? -0.774 -0.976 -7.877 1.00 98.19 82 VAL A CA 1
ATOM 666 C C . VAL A 1 82 ? 0.438 -0.050 -7.819 1.00 98.19 82 VAL A C 1
ATOM 668 O O . VAL A 1 82 ? 0.280 1.134 -7.519 1.00 98.19 82 VAL A O 1
ATOM 671 N N . ASP A 1 83 ? 1.630 -0.549 -8.146 1.00 98.19 83 ASP A N 1
ATOM 672 C CA . ASP A 1 83 ? 2.842 0.272 -8.170 1.00 98.19 83 ASP A CA 1
ATOM 673 C C . ASP A 1 83 ? 2.762 1.366 -9.259 1.00 98.19 83 ASP A C 1
ATOM 675 O O . ASP A 1 83 ? 3.098 2.521 -8.990 1.00 98.19 83 ASP A O 1
ATOM 679 N N . VAL A 1 84 ? 2.208 1.080 -10.443 1.00 98.56 84 VAL A N 1
ATOM 680 C CA . VAL A 1 84 ? 1.941 2.098 -11.481 1.00 98.56 84 VAL A CA 1
ATOM 681 C C . VAL A 1 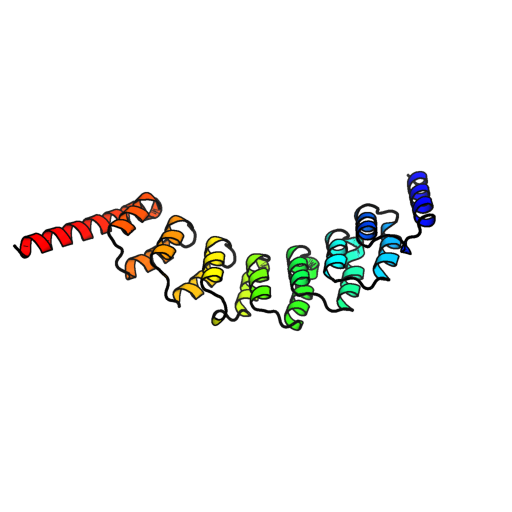84 ? 0.988 3.174 -10.961 1.00 98.56 84 VAL A C 1
ATOM 683 O O . VAL A 1 84 ? 1.322 4.358 -11.007 1.00 98.56 84 VAL A O 1
ATOM 686 N N . MET A 1 85 ? -0.153 2.788 -10.382 1.00 98.38 85 MET A N 1
ATOM 687 C CA . MET A 1 85 ? -1.121 3.731 -9.804 1.00 98.38 85 MET A CA 1
ATOM 688 C C . MET A 1 85 ? -0.537 4.571 -8.662 1.00 98.38 85 MET A C 1
ATOM 690 O O . MET A 1 85 ? -0.994 5.694 -8.430 1.00 98.38 85 MET A O 1
ATOM 694 N N . ARG A 1 86 ? 0.449 4.032 -7.938 1.00 97.38 86 ARG A N 1
ATOM 695 C CA . ARG A 1 86 ? 1.131 4.702 -6.827 1.00 97.38 86 ARG A CA 1
ATOM 696 C C . ARG A 1 86 ? 2.182 5.702 -7.295 1.00 97.38 86 ARG A C 1
ATOM 698 O O . ARG A 1 86 ? 2.292 6.776 -6.706 1.00 97.38 86 ARG A O 1
ATOM 705 N N . PHE A 1 87 ? 2.989 5.331 -8.285 1.00 97.81 87 PHE A N 1
ATOM 706 C CA . PHE A 1 87 ? 4.212 6.058 -8.632 1.00 97.81 87 PHE A CA 1
ATOM 707 C C . PHE A 1 87 ? 4.117 6.865 -9.930 1.00 97.81 87 PHE A C 1
ATOM 709 O O . PHE A 1 87 ? 4.968 7.726 -10.147 1.00 97.81 87 PHE A O 1
ATOM 716 N N . ILE A 1 88 ? 3.104 6.625 -10.769 1.00 97.75 88 ILE A N 1
ATOM 717 C CA . ILE A 1 88 ? 2.973 7.245 -12.095 1.00 97.75 88 ILE A CA 1
ATOM 718 C C . ILE A 1 88 ? 1.554 7.820 -12.252 1.00 97.75 88 ILE A C 1
ATOM 720 O O . ILE A 1 88 ? 0.680 7.177 -12.839 1.00 97.75 88 ILE A O 1
ATOM 724 N N . PRO A 1 89 ? 1.289 9.020 -11.691 1.00 96.50 89 PRO A N 1
ATOM 725 C CA . PRO A 1 89 ? -0.052 9.603 -11.643 1.00 96.50 89 PRO A CA 1
ATOM 726 C C . PRO A 1 89 ? -0.729 9.737 -13.009 1.00 96.50 89 PRO A C 1
ATOM 728 O O . PRO A 1 89 ? -1.942 9.565 -13.105 1.00 96.50 89 PRO A O 1
ATOM 731 N N . GLU A 1 90 ? 0.034 10.012 -14.067 1.00 97.38 90 GLU A N 1
ATOM 732 C CA . GLU A 1 90 ? -0.491 10.158 -15.425 1.00 97.38 90 GLU A CA 1
ATOM 733 C C . GLU A 1 90 ? -1.044 8.852 -16.021 1.00 97.38 90 GLU A C 1
ATOM 735 O O . GLU A 1 90 ? -1.912 8.919 -16.884 1.00 97.38 90 GLU A O 1
ATOM 740 N N . LEU A 1 91 ? -0.612 7.683 -15.531 1.00 98.25 91 LEU A N 1
ATOM 741 C CA . LEU A 1 91 ? -1.102 6.366 -15.970 1.00 98.25 91 LEU A CA 1
ATOM 742 C C . LEU A 1 91 ? -2.145 5.767 -15.016 1.00 98.25 91 LEU A C 1
ATOM 744 O O . LEU A 1 91 ? -2.633 4.661 -15.238 1.00 98.25 91 LEU A O 1
ATOM 748 N N . GLN A 1 92 ? -2.500 6.472 -13.938 1.00 97.88 92 GLN A N 1
ATOM 749 C CA . GLN A 1 92 ? -3.321 5.915 -12.864 1.00 97.88 92 GLN A CA 1
ATOM 750 C C . GLN A 1 92 ? -4.706 5.452 -13.342 1.00 97.88 92 GLN A C 1
ATOM 752 O O . GLN A 1 92 ? -5.194 4.422 -12.882 1.00 97.88 92 GLN A O 1
ATOM 757 N N . ALA A 1 93 ? -5.342 6.198 -14.251 1.00 97.81 93 ALA A N 1
ATOM 758 C CA . ALA A 1 93 ? -6.665 5.850 -14.767 1.00 97.81 93 ALA A CA 1
ATOM 759 C C . ALA A 1 93 ? -6.632 4.552 -15.591 1.00 97.81 93 ALA A C 1
ATOM 761 O O . ALA A 1 93 ? -7.410 3.641 -15.320 1.00 97.81 93 ALA A O 1
ATOM 762 N N . GLU A 1 94 ? -5.688 4.441 -16.525 1.00 98.25 94 GLU A N 1
ATOM 763 C CA . GLU A 1 94 ? -5.515 3.255 -17.372 1.00 98.25 94 GLU A CA 1
ATOM 764 C C . GLU A 1 94 ? -5.097 2.028 -16.552 1.00 98.25 94 GLU A C 1
ATOM 766 O O . GLU A 1 94 ? -5.646 0.939 -16.714 1.00 98.25 94 GLU A O 1
ATOM 771 N N . ALA A 1 95 ? -4.160 2.201 -15.614 1.00 98.44 95 ALA A N 1
ATOM 772 C CA . ALA A 1 95 ? -3.729 1.125 -14.726 1.00 98.44 95 ALA A CA 1
ATOM 773 C C . ALA A 1 95 ? -4.874 0.627 -13.833 1.00 98.44 95 ALA A C 1
ATOM 775 O O . ALA A 1 95 ? -4.971 -0.571 -13.571 1.00 98.44 95 ALA A O 1
ATOM 776 N N . TRP A 1 96 ? -5.764 1.523 -13.397 1.00 98.12 96 TRP A N 1
ATOM 777 C CA . TRP A 1 96 ? -6.964 1.148 -12.658 1.00 98.12 96 TRP A CA 1
ATOM 778 C C . TRP A 1 96 ? -7.936 0.321 -13.515 1.00 98.12 96 TRP A C 1
ATOM 780 O O . TRP A 1 96 ? -8.467 -0.675 -13.029 1.00 98.12 96 TRP A O 1
ATOM 790 N N . GLU A 1 97 ? -8.162 0.690 -14.777 1.00 98.06 97 GLU A N 1
ATOM 791 C CA . GLU A 1 97 ? -9.035 -0.071 -15.685 1.00 98.06 97 GLU A CA 1
ATOM 792 C C . GLU A 1 97 ? -8.510 -1.492 -15.926 1.00 98.06 97 GLU A C 1
ATOM 794 O O . GLU A 1 97 ? -9.264 -2.459 -15.804 1.00 98.06 97 GLU A O 1
ATOM 799 N N . LEU A 1 98 ? -7.204 -1.633 -16.173 1.00 98.12 98 LEU A N 1
ATOM 800 C CA . LEU A 1 98 ? -6.556 -2.942 -16.307 1.00 98.12 98 LEU A CA 1
ATOM 801 C C . LEU A 1 98 ? -6.632 -3.752 -15.013 1.00 98.12 98 LEU A C 1
ATOM 803 O O . LEU A 1 98 ? -6.922 -4.944 -15.043 1.00 98.12 98 LEU A O 1
ATOM 807 N N . PHE A 1 99 ? -6.425 -3.103 -13.867 1.00 98.19 99 PHE A N 1
ATOM 808 C CA . PHE A 1 99 ? -6.491 -3.763 -12.566 1.00 98.19 99 PHE A CA 1
ATOM 809 C C . PHE A 1 99 ? -7.875 -4.355 -12.309 1.00 98.19 99 PHE A C 1
ATOM 811 O O . PHE A 1 99 ? -7.979 -5.467 -11.805 1.00 98.19 99 PHE A O 1
ATOM 818 N N . GLN A 1 100 ? -8.942 -3.653 -12.700 1.00 97.12 100 GLN A N 1
ATOM 819 C CA . GLN A 1 100 ? -10.302 -4.185 -12.612 1.00 97.12 100 GLN A CA 1
ATOM 820 C C . GLN A 1 100 ? -10.543 -5.344 -13.582 1.00 97.12 100 GLN A C 1
ATOM 822 O O . GLN A 1 100 ? -11.217 -6.306 -13.221 1.00 97.12 100 GLN A O 1
ATOM 827 N N . ALA A 1 101 ? -10.010 -5.256 -14.802 1.00 97.12 101 ALA A N 1
ATOM 828 C CA . ALA A 1 101 ? -10.138 -6.316 -15.800 1.00 97.12 101 ALA A CA 1
ATOM 829 C C . ALA A 1 101 ? -9.411 -7.611 -15.389 1.00 97.12 101 ALA A C 1
ATOM 831 O O . ALA A 1 101 ? -9.800 -8.692 -15.826 1.00 97.12 101 ALA A O 1
ATOM 832 N N . ASN A 1 102 ? -8.407 -7.505 -14.515 1.00 97.00 102 ASN A N 1
ATOM 833 C CA . ASN A 1 102 ? -7.607 -8.618 -14.009 1.00 97.00 102 ASN A CA 1
ATOM 834 C C . ASN A 1 102 ? -8.208 -9.356 -12.795 1.00 97.00 102 ASN A C 1
ATOM 836 O O . ASN A 1 102 ? -7.495 -10.137 -12.167 1.00 97.00 102 ASN A O 1
ATOM 840 N N . ASP A 1 103 ? -9.481 -9.119 -12.457 1.00 96.00 103 ASP A N 1
ATOM 841 C CA . ASP A 1 103 ? -10.189 -9.769 -11.337 1.00 96.00 103 ASP A CA 1
ATOM 842 C C . ASP A 1 103 ? -9.390 -9.723 -10.012 1.00 96.00 103 ASP A C 1
ATOM 844 O O . ASP A 1 103 ? -8.859 -10.735 -9.540 1.00 96.00 103 ASP A O 1
ATOM 848 N N . PRO A 1 104 ? -9.211 -8.523 -9.427 1.00 97.44 104 PRO A N 1
ATOM 849 C CA . PRO A 1 104 ? -8.294 -8.329 -8.317 1.00 97.44 104 PRO A CA 1
ATOM 850 C C . PRO A 1 104 ? -8.771 -9.039 -7.052 1.00 97.44 104 PRO A C 1
ATOM 852 O O . PRO A 1 104 ? -9.940 -8.967 -6.669 1.00 97.44 104 PRO A O 1
ATOM 855 N N . SER A 1 105 ? -7.834 -9.672 -6.348 1.00 96.69 105 SER A N 1
ATOM 856 C CA . SER A 1 105 ? -8.127 -10.339 -5.083 1.00 96.69 105 SER A CA 1
ATOM 857 C C . SER A 1 105 ? -8.396 -9.339 -3.952 1.00 96.69 105 SER A C 1
ATOM 859 O O . SER A 1 105 ? -8.027 -8.162 -4.012 1.00 96.69 105 SER A O 1
ATOM 861 N N . THR A 1 106 ? -8.968 -9.824 -2.848 1.00 96.00 106 THR A N 1
ATOM 862 C CA . THR A 1 106 ? -9.114 -9.037 -1.613 1.00 96.00 106 THR A CA 1
ATOM 863 C C . THR A 1 106 ? -7.774 -8.472 -1.130 1.00 96.00 106 THR A C 1
ATOM 865 O O . THR A 1 106 ? -7.723 -7.326 -0.687 1.00 96.00 106 THR A O 1
ATOM 868 N N . ASP A 1 107 ? -6.677 -9.231 -1.233 1.00 94.94 107 ASP A N 1
ATOM 869 C CA . ASP A 1 107 ? -5.347 -8.744 -0.846 1.00 94.94 107 ASP A CA 1
ATOM 870 C C . ASP A 1 107 ? -4.837 -7.649 -1.802 1.00 94.94 107 ASP A C 1
ATOM 872 O O . ASP A 1 107 ? -4.266 -6.663 -1.329 1.00 94.94 107 ASP A O 1
ATOM 876 N N . ASP A 1 108 ? -5.106 -7.752 -3.109 1.00 96.69 108 ASP A N 1
ATOM 877 C CA . ASP A 1 108 ? -4.758 -6.708 -4.085 1.00 96.69 108 ASP A CA 1
ATOM 878 C C . ASP A 1 108 ? -5.494 -5.392 -3.784 1.00 96.69 108 ASP A C 1
ATOM 880 O O . ASP A 1 108 ? -4.888 -4.316 -3.741 1.00 96.69 108 ASP A O 1
ATOM 884 N N . LEU A 1 109 ? -6.800 -5.472 -3.509 1.00 97.31 109 LEU A N 1
ATOM 885 C CA . LEU A 1 109 ? -7.616 -4.317 -3.127 1.00 97.31 109 LEU A CA 1
ATOM 886 C C . LEU A 1 109 ? -7.145 -3.706 -1.803 1.00 97.31 109 LEU A C 1
ATOM 888 O O . LEU A 1 109 ? -7.054 -2.483 -1.691 1.00 97.31 109 LEU A O 1
ATOM 892 N N . LEU A 1 110 ? -6.793 -4.530 -0.811 1.00 95.06 110 LEU A N 1
ATOM 893 C CA . LEU A 1 110 ? -6.233 -4.061 0.461 1.00 95.06 110 LEU A CA 1
ATOM 894 C C . LEU A 1 110 ? -4.885 -3.358 0.277 1.00 95.06 110 LEU A C 1
ATOM 896 O O . LEU A 1 110 ? -4.639 -2.341 0.933 1.00 95.06 110 LEU A O 1
ATOM 900 N N . CYS A 1 111 ? -4.024 -3.868 -0.608 1.00 94.56 111 CYS A N 1
ATOM 901 C CA . CYS A 1 111 ? -2.786 -3.191 -0.984 1.00 94.56 111 CYS A CA 1
ATOM 902 C C . CYS A 1 111 ? -3.086 -1.803 -1.541 1.00 94.56 111 CYS A C 1
ATOM 904 O O . CYS A 1 111 ? -2.491 -0.831 -1.089 1.00 94.56 111 CYS A O 1
ATOM 906 N N . LEU A 1 112 ? -4.050 -1.682 -2.449 1.00 95.88 112 LEU A N 1
ATOM 907 C CA . LEU A 1 112 ? -4.394 -0.400 -3.054 1.00 95.88 112 LEU A CA 1
ATOM 908 C C . LEU A 1 112 ? -5.001 0.586 -2.041 1.00 95.88 112 LEU A C 1
ATOM 910 O O . LEU A 1 112 ? -4.604 1.750 -1.996 1.00 95.88 112 LEU A O 1
ATOM 914 N N . VAL A 1 113 ? -5.887 0.107 -1.164 1.00 95.19 113 VAL A N 1
ATOM 915 C CA . VAL A 1 113 ? -6.462 0.878 -0.046 1.00 95.19 113 VAL A CA 1
ATOM 916 C C . VAL A 1 113 ? -5.381 1.442 0.887 1.00 95.19 113 VAL A C 1
ATOM 918 O O . VAL A 1 113 ? -5.528 2.547 1.415 1.00 95.19 113 VAL A O 1
ATOM 921 N N . SER A 1 114 ? -4.308 0.684 1.118 1.00 92.25 114 SER A N 1
ATOM 922 C CA . SER A 1 114 ? -3.185 1.085 1.972 1.00 92.25 114 SER A CA 1
ATOM 923 C C . SER A 1 114 ? -2.190 1.997 1.250 1.00 92.25 114 SER A C 1
ATOM 925 O O . SER A 1 114 ? -1.739 2.995 1.811 1.00 92.25 114 SER A O 1
ATOM 927 N N . ASP A 1 115 ? -1.839 1.652 0.013 1.00 93.25 115 ASP A N 1
ATOM 928 C CA . ASP A 1 115 ? -0.654 2.174 -0.667 1.00 93.25 115 ASP A CA 1
ATOM 929 C C . ASP A 1 115 ? -0.970 3.338 -1.620 1.00 93.25 115 ASP A C 1
ATOM 931 O O . ASP A 1 115 ? -0.062 4.100 -1.962 1.00 93.25 115 ASP A O 1
ATOM 935 N N . VAL A 1 116 ? -2.237 3.513 -2.025 1.00 95.44 116 VAL A N 1
ATOM 936 C CA . VAL A 1 116 ? -2.676 4.553 -2.974 1.00 95.44 116 VAL A CA 1
ATOM 937 C C . VAL A 1 116 ? -3.840 5.368 -2.382 1.00 95.44 116 VAL A C 1
ATOM 939 O O . VAL A 1 116 ? -5.001 5.151 -2.736 1.00 95.44 116 VAL A O 1
ATOM 942 N N . PRO A 1 117 ? -3.564 6.351 -1.496 1.00 93.06 117 PRO A N 1
ATOM 943 C CA . PRO A 1 117 ? -4.594 7.094 -0.760 1.00 93.06 117 PRO A CA 1
ATOM 944 C C . PRO A 1 117 ? -5.699 7.711 -1.625 1.00 93.06 117 PRO A C 1
ATOM 946 O O . PRO A 1 117 ? -6.863 7.695 -1.235 1.00 93.06 117 PRO A O 1
ATOM 949 N N . VAL A 1 118 ? -5.353 8.218 -2.813 1.00 94.81 118 VAL A N 1
ATOM 950 C CA . VAL A 1 118 ? -6.308 8.858 -3.736 1.00 94.81 118 VAL A CA 1
ATOM 951 C C . VAL A 1 118 ? -7.321 7.881 -4.340 1.00 94.81 118 VAL A C 1
ATOM 953 O O . VAL A 1 118 ? -8.388 8.299 -4.778 1.00 94.81 118 VAL A O 1
ATOM 956 N N . LEU A 1 119 ? -7.016 6.581 -4.331 1.00 96.06 119 LEU A N 1
ATOM 957 C CA . LEU A 1 119 ? -7.903 5.521 -4.806 1.00 96.06 119 LEU A CA 1
ATOM 958 C C . LEU A 1 119 ? -8.487 4.681 -3.661 1.00 96.06 119 LEU A C 1
ATOM 960 O O . LEU A 1 119 ? -9.272 3.771 -3.923 1.00 96.06 119 LEU A O 1
ATOM 964 N N . ALA A 1 120 ? -8.151 4.980 -2.401 1.00 95.25 120 ALA A N 1
ATOM 965 C CA . ALA A 1 120 ? -8.510 4.137 -1.264 1.00 95.25 120 ALA A CA 1
ATOM 966 C C . ALA A 1 120 ? -10.026 3.962 -1.108 1.00 95.25 120 ALA A C 1
ATOM 968 O O . ALA A 1 120 ? -10.499 2.840 -0.962 1.00 95.25 120 ALA A O 1
ATOM 969 N N . GLU A 1 121 ? -10.804 5.045 -1.207 1.00 95.00 121 GLU A N 1
ATOM 970 C CA . GLU A 1 121 ? -12.270 4.958 -1.167 1.00 95.00 121 GLU A CA 1
ATOM 971 C C . GLU A 1 121 ? -12.818 4.143 -2.344 1.00 95.00 121 GLU A C 1
ATOM 973 O O . GLU A 1 121 ? -13.725 3.328 -2.174 1.00 95.00 121 GLU A O 1
ATOM 978 N N . LYS A 1 122 ? -12.254 4.339 -3.542 1.00 95.31 122 LYS A N 1
ATOM 979 C CA . LYS A 1 122 ? -12.683 3.624 -4.743 1.00 95.31 122 LYS A CA 1
ATOM 980 C C . LYS A 1 122 ? -12.458 2.125 -4.574 1.00 95.31 122 LYS A C 1
ATOM 982 O O . LYS A 1 122 ? -13.411 1.375 -4.730 1.00 95.31 122 LYS A O 1
ATOM 987 N N . ALA A 1 123 ? -11.256 1.699 -4.191 1.00 96.56 123 ALA A N 1
ATOM 988 C CA . ALA A 1 123 ? -10.950 0.288 -3.960 1.00 96.56 123 ALA A CA 1
ATOM 989 C C . ALA A 1 123 ? -11.726 -0.311 -2.788 1.00 96.56 123 ALA A C 1
ATOM 991 O O . ALA A 1 123 ? -12.159 -1.456 -2.880 1.00 96.56 123 ALA A O 1
ATOM 992 N N . TRP A 1 124 ? -11.985 0.464 -1.731 1.00 96.44 124 TRP A N 1
ATOM 993 C CA . TRP A 1 124 ? -12.815 0.004 -0.620 1.00 96.44 124 TRP A CA 1
ATOM 994 C C . TRP A 1 124 ? -14.213 -0.430 -1.074 1.00 96.44 124 TRP A C 1
ATOM 996 O O . TRP A 1 124 ? -14.739 -1.422 -0.585 1.00 96.44 124 TRP A O 1
ATOM 1006 N N . ARG A 1 125 ? -14.812 0.273 -2.042 1.00 95.56 125 ARG A N 1
ATOM 1007 C CA . ARG A 1 125 ? -16.143 -0.074 -2.574 1.00 95.56 125 ARG A CA 1
ATOM 1008 C C . ARG A 1 125 ? -16.174 -1.389 -3.358 1.00 95.56 125 ARG A C 1
ATOM 1010 O O . ARG A 1 125 ? -17.250 -1.956 -3.503 1.00 95.56 125 ARG A O 1
ATOM 1017 N N . PHE A 1 126 ? -15.034 -1.852 -3.870 1.00 95.38 126 PHE A N 1
ATOM 1018 C CA . PHE A 1 126 ? -14.913 -3.142 -4.564 1.00 95.38 126 PHE A CA 1
ATOM 1019 C C . PHE A 1 126 ? -14.558 -4.291 -3.622 1.00 95.38 126 PHE A C 1
ATOM 1021 O O . PHE A 1 126 ? -14.588 -5.449 -4.023 1.00 95.38 126 PHE A O 1
ATOM 1028 N N . LEU A 1 127 ? -14.199 -3.978 -2.382 1.00 95.38 127 LEU A N 1
ATOM 1029 C CA . LEU A 1 127 ? -13.723 -4.956 -1.431 1.00 95.38 127 LEU A CA 1
ATOM 1030 C C . LEU A 1 127 ? -14.903 -5.661 -0.754 1.00 95.38 127 LEU A C 1
ATOM 1032 O O . LEU A 1 127 ? -15.784 -5.023 -0.176 1.00 95.38 127 LEU A O 1
ATOM 1036 N N . ASP A 1 128 ? -14.888 -6.993 -0.785 1.00 94.44 128 ASP A N 1
ATOM 1037 C CA . ASP A 1 128 ? -15.784 -7.806 0.030 1.00 94.44 128 ASP A CA 1
ATOM 1038 C C . ASP A 1 128 ? -15.301 -7.778 1.487 1.00 94.44 128 ASP A C 1
ATOM 1040 O O . ASP A 1 128 ? -14.421 -8.535 1.910 1.00 94.44 128 ASP A O 1
ATOM 1044 N N . VAL A 1 129 ? -15.853 -6.836 2.253 1.00 93.62 129 VAL A N 1
ATOM 1045 C CA . VAL A 1 129 ? -15.452 -6.572 3.640 1.00 93.62 129 VAL A CA 1
ATOM 1046 C C . VAL A 1 129 ? -15.604 -7.815 4.513 1.00 93.62 129 VAL A C 1
ATOM 1048 O O . VAL A 1 129 ? -14.771 -8.018 5.397 1.00 93.62 129 VAL A O 1
ATOM 1051 N N . GLU A 1 130 ? -16.602 -8.668 4.265 1.00 92.75 130 GLU A N 1
ATOM 1052 C CA . GLU A 1 130 ? -16.843 -9.909 5.018 1.00 92.75 130 GLU A CA 1
ATOM 1053 C C . GLU A 1 130 ? -15.621 -10.841 4.984 1.00 92.75 130 GLU A C 1
ATOM 1055 O O . GLU A 1 130 ? -15.295 -11.473 5.989 1.00 92.75 130 GLU A O 1
ATOM 1060 N N . GLN A 1 131 ? -14.876 -10.860 3.874 1.00 93.44 131 GLN A N 1
ATOM 1061 C CA . GLN A 1 131 ? -13.686 -11.703 3.711 1.00 93.44 131 GLN A CA 1
ATOM 1062 C C . GLN A 1 131 ? -12.428 -11.134 4.378 1.00 93.44 131 GLN A C 1
ATOM 1064 O O . GLN A 1 131 ? -11.436 -11.845 4.565 1.00 93.44 131 GLN A O 1
ATOM 1069 N N . VAL A 1 132 ? -12.428 -9.858 4.766 1.00 95.50 132 VAL A N 1
ATOM 1070 C CA . VAL A 1 132 ? -11.260 -9.247 5.404 1.00 95.50 132 VAL A CA 1
ATOM 1071 C C . VAL A 1 132 ? -11.197 -9.645 6.868 1.00 95.50 132 VAL A C 1
ATOM 1073 O O . VAL A 1 132 ? -12.106 -9.365 7.643 1.00 95.50 132 VAL A O 1
ATOM 1076 N N . SER A 1 133 ? -10.081 -10.246 7.285 1.00 94.00 133 SER A N 1
ATOM 1077 C CA . SER A 1 133 ? -9.872 -10.604 8.692 1.00 94.00 133 SER A CA 1
ATOM 1078 C C . SER A 1 133 ? -9.876 -9.384 9.622 1.00 94.00 133 SER A C 1
ATOM 1080 O O . SER A 1 133 ? -9.368 -8.313 9.279 1.00 94.00 133 SER A O 1
ATOM 1082 N N . ASP A 1 134 ? -10.327 -9.577 10.862 1.00 93.00 134 ASP A N 1
ATOM 1083 C CA . ASP A 1 134 ? -10.267 -8.542 11.899 1.00 93.00 134 ASP A CA 1
ATOM 1084 C C . ASP A 1 134 ? -8.854 -7.984 12.062 1.00 93.00 134 ASP A C 1
ATOM 1086 O O . ASP A 1 134 ? -8.674 -6.776 12.146 1.00 93.00 134 ASP A O 1
ATOM 1090 N N . LYS A 1 135 ? -7.825 -8.841 12.045 1.00 92.19 135 LYS A N 1
ATOM 1091 C CA . LYS A 1 135 ? -6.425 -8.406 12.153 1.00 92.19 135 LYS A CA 1
ATOM 1092 C C . LYS A 1 135 ? -6.060 -7.381 11.073 1.00 92.19 135 LYS A C 1
ATOM 1094 O O . LYS A 1 135 ? -5.385 -6.401 11.382 1.00 92.19 135 LYS A O 1
ATOM 1099 N N . ARG A 1 136 ? -6.508 -7.592 9.830 1.00 93.81 136 ARG A N 1
ATOM 1100 C CA . ARG A 1 136 ? -6.271 -6.663 8.712 1.00 93.81 136 ARG A CA 1
ATOM 1101 C C . ARG A 1 136 ? -7.024 -5.351 8.918 1.00 93.81 136 ARG A C 1
ATOM 1103 O O . ARG A 1 136 ? -6.393 -4.302 8.849 1.00 93.81 136 ARG A O 1
ATOM 1110 N N . LEU A 1 137 ? -8.316 -5.399 9.253 1.00 94.44 137 LEU A N 1
ATOM 1111 C CA . LEU A 1 137 ? -9.104 -4.189 9.523 1.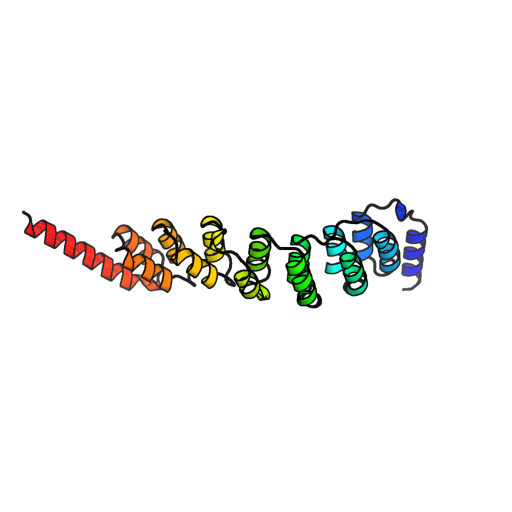00 94.44 137 LEU A CA 1
ATOM 1112 C C . LEU A 1 137 ? -8.510 -3.362 10.672 1.00 94.44 137 LEU A C 1
ATOM 1114 O O . LEU A 1 137 ? -8.377 -2.146 10.563 1.00 94.44 137 LEU A O 1
ATOM 1118 N N . ARG A 1 138 ? -8.083 -4.023 11.756 1.00 92.94 138 ARG A N 1
ATOM 1119 C CA . ARG A 1 138 ? -7.411 -3.376 12.895 1.00 92.94 138 ARG A CA 1
ATOM 1120 C C . ARG A 1 138 ? -6.122 -2.685 12.457 1.00 92.94 138 ARG A C 1
ATOM 1122 O O . ARG A 1 138 ? -5.882 -1.547 12.848 1.00 92.94 138 ARG A O 1
ATOM 1129 N N . GLY A 1 139 ? -5.328 -3.361 11.623 1.00 92.75 139 GLY A N 1
ATOM 1130 C CA . GLY A 1 139 ? -4.137 -2.786 11.004 1.00 92.75 139 GLY A CA 1
ATOM 1131 C C . GLY A 1 139 ? -4.462 -1.504 10.243 1.00 92.75 139 GLY A C 1
ATOM 1132 O O . GLY A 1 139 ? -3.852 -0.479 10.520 1.00 92.75 139 GLY A O 1
ATOM 1133 N N . LEU A 1 140 ? -5.480 -1.530 9.380 1.00 94.12 140 LEU A N 1
ATOM 1134 C CA . LEU A 1 140 ? -5.894 -0.365 8.592 1.00 94.12 140 LEU A CA 1
ATOM 1135 C C . LEU A 1 140 ? -6.337 0.821 9.454 1.00 94.12 140 LEU A C 1
ATOM 1137 O O . LEU A 1 140 ? -5.915 1.944 9.185 1.00 94.12 140 LEU A O 1
ATOM 1141 N N . VAL A 1 141 ? -7.120 0.593 10.516 1.00 94.62 141 VAL A N 1
ATOM 1142 C CA . VAL A 1 141 ? -7.528 1.673 11.436 1.00 94.62 141 VAL A CA 1
ATOM 1143 C C . VAL A 1 141 ? -6.312 2.359 12.065 1.00 94.62 141 VAL A C 1
ATOM 1145 O O . VAL A 1 141 ? -6.273 3.588 12.186 1.00 94.62 141 VAL A O 1
ATOM 1148 N N . ILE A 1 142 ? -5.304 1.573 12.446 1.00 91.56 142 ILE A N 1
ATOM 1149 C CA . ILE A 1 142 ? -4.090 2.080 13.088 1.00 91.56 142 ILE A CA 1
ATOM 1150 C C . ILE A 1 142 ? -3.198 2.797 12.066 1.00 91.56 142 ILE A C 1
ATOM 1152 O O . ILE A 1 142 ? -2.798 3.939 12.298 1.00 91.56 142 ILE A O 1
ATOM 1156 N N . SER A 1 143 ? -2.892 2.155 10.937 1.00 89.69 143 SER A N 1
ATOM 1157 C CA . SER A 1 143 ? -1.805 2.576 10.049 1.00 89.69 143 SER A CA 1
ATOM 1158 C C . SER A 1 143 ? -2.227 3.450 8.870 1.00 89.69 143 SER A C 1
ATOM 1160 O O . SER A 1 143 ? -1.377 4.158 8.339 1.00 89.69 143 SER A O 1
ATOM 1162 N N . SER A 1 144 ? -3.496 3.439 8.447 1.00 90.19 144 SER A N 1
ATOM 1163 C CA . SER A 1 144 ? -3.929 4.149 7.236 1.00 90.19 144 SER A CA 1
ATOM 1164 C C . SER A 1 144 ? -4.947 5.237 7.541 1.00 90.19 144 SER A C 1
ATOM 1166 O O . SER A 1 144 ? -6.110 4.971 7.826 1.00 90.19 144 SER A O 1
ATOM 1168 N N . ALA A 1 145 ? -4.525 6.499 7.434 1.00 90.88 145 ALA A N 1
ATOM 1169 C CA . ALA A 1 145 ? -5.429 7.636 7.595 1.00 90.88 145 ALA A CA 1
ATOM 1170 C C . ALA A 1 145 ? -6.516 7.683 6.507 1.00 90.88 145 ALA A C 1
ATOM 1172 O O . ALA A 1 145 ? -7.644 8.063 6.804 1.00 90.88 145 ALA A O 1
ATOM 1173 N N . ALA A 1 146 ? -6.187 7.270 5.279 1.00 89.94 146 ALA A N 1
ATOM 1174 C CA . ALA A 1 146 ? -7.075 7.371 4.122 1.00 89.94 146 ALA A CA 1
ATOM 1175 C C . ALA A 1 146 ? -8.294 6.444 4.213 1.00 89.94 146 ALA A C 1
ATOM 1177 O O . ALA A 1 146 ? -9.362 6.792 3.722 1.00 89.94 146 ALA A O 1
ATOM 1178 N N . CYS A 1 147 ? -8.153 5.282 4.858 1.00 91.88 147 CYS A N 1
ATOM 1179 C CA . CYS A 1 147 ? -9.240 4.310 4.982 1.00 91.88 147 CYS A CA 1
ATOM 1180 C C . CYS A 1 147 ? -9.669 4.021 6.422 1.00 91.88 147 CYS A C 1
ATOM 1182 O O . CYS A 1 147 ? -10.485 3.128 6.651 1.00 91.88 147 CYS A O 1
ATOM 1184 N N . ARG A 1 148 ? -9.150 4.782 7.394 1.00 93.56 148 ARG A N 1
ATOM 1185 C CA . ARG A 1 148 ? -9.421 4.579 8.822 1.00 93.56 148 ARG A CA 1
ATOM 1186 C C . ARG A 1 148 ? -10.910 4.510 9.130 1.00 93.56 148 ARG A C 1
ATOM 1188 O O . ARG A 1 148 ? -11.329 3.600 9.835 1.00 93.56 148 ARG A O 1
ATOM 1195 N N . SER A 1 149 ? -11.685 5.465 8.619 1.00 91.81 149 SER A N 1
ATOM 1196 C CA . SER A 1 149 ? -13.131 5.530 8.841 1.00 91.81 149 SER A CA 1
ATOM 1197 C C . SER A 1 149 ? -13.824 4.290 8.284 1.00 91.81 149 SER A C 1
ATOM 1199 O O . SER A 1 149 ? -14.556 3.630 9.009 1.00 91.81 149 SER A O 1
ATOM 1201 N N . PHE A 1 150 ? -13.522 3.904 7.044 1.00 92.94 150 PHE A N 1
ATOM 1202 C CA . PHE A 1 150 ? -14.119 2.725 6.417 1.00 92.94 150 PHE A CA 1
ATOM 1203 C C . PHE A 1 150 ? -13.795 1.429 7.175 1.00 92.94 150 PHE A C 1
ATOM 1205 O O . PHE A 1 150 ? -14.687 0.631 7.465 1.00 92.94 150 PHE A O 1
ATOM 1212 N N . ALA A 1 151 ? -12.528 1.244 7.560 1.00 95.06 151 ALA A N 1
ATOM 1213 C CA . ALA A 1 151 ? -12.096 0.083 8.332 1.00 95.06 151 ALA A CA 1
ATOM 1214 C C . ALA A 1 151 ? -12.707 0.058 9.740 1.00 95.06 151 ALA A C 1
ATOM 1216 O O . ALA A 1 151 ? -13.026 -1.012 10.260 1.00 95.06 151 ALA A O 1
ATOM 1217 N N . TRP A 1 152 ? -12.898 1.228 10.352 1.00 94.12 152 TRP A N 1
ATOM 1218 C CA . TRP A 1 152 ? -13.550 1.351 11.648 1.00 94.12 152 TRP A CA 1
ATOM 1219 C C . TRP A 1 152 ? -15.043 1.014 11.578 1.00 94.12 152 TRP A C 1
ATOM 1221 O O . TRP A 1 152 ? -15.514 0.228 12.398 1.00 94.12 152 TRP A O 1
ATOM 1231 N N . GLU A 1 153 ? -15.772 1.512 10.575 1.00 93.19 153 GLU A N 1
ATOM 1232 C CA . GLU A 1 153 ? -17.176 1.138 10.344 1.00 93.19 153 GLU A CA 1
ATOM 1233 C C . GLU A 1 153 ? -17.337 -0.375 10.171 1.00 93.19 153 GLU A C 1
ATOM 1235 O O . GLU A 1 153 ? -18.183 -0.991 10.823 1.00 93.19 153 GLU A O 1
ATOM 1240 N N . ALA A 1 154 ? -16.467 -0.997 9.372 1.00 93.88 154 ALA A N 1
ATOM 1241 C CA . ALA A 1 154 ? -16.458 -2.445 9.186 1.00 93.88 154 ALA A CA 1
ATOM 1242 C C . ALA A 1 154 ? -16.210 -3.214 10.496 1.00 93.88 154 ALA A C 1
ATOM 1244 O O . ALA A 1 154 ? -16.843 -4.239 10.746 1.00 93.88 154 ALA A O 1
ATOM 1245 N N . LEU A 1 155 ? -15.311 -2.723 11.355 1.00 92.81 155 LEU A N 1
ATOM 1246 C CA . LEU A 1 155 ? -15.040 -3.341 12.656 1.00 92.81 155 LEU A CA 1
ATOM 1247 C C . LEU A 1 155 ? -16.190 -3.178 13.647 1.00 92.81 155 LEU A C 1
ATOM 1249 O O . LEU A 1 155 ? -16.424 -4.093 14.434 1.00 92.81 155 LEU A O 1
ATOM 1253 N N . LYS A 1 156 ? -16.915 -2.053 13.629 1.00 89.00 156 LYS A N 1
ATOM 1254 C CA . LYS A 1 156 ? -18.055 -1.825 14.536 1.00 89.00 156 LYS A CA 1
ATOM 1255 C C . LYS A 1 156 ? -19.174 -2.844 14.344 1.00 89.00 156 LYS A C 1
ATOM 1257 O O . LYS A 1 156 ? -19.857 -3.175 15.309 1.00 89.00 156 LYS A O 1
ATOM 1262 N N . ALA A 1 157 ? -19.330 -3.370 13.132 1.00 89.19 157 ALA A N 1
ATOM 1263 C CA . ALA A 1 157 ? -20.284 -4.433 12.835 1.00 89.19 157 ALA A CA 1
ATOM 1264 C C . ALA A 1 157 ? -19.883 -5.803 13.424 1.00 89.19 157 ALA A C 1
ATOM 1266 O O . ALA A 1 157 ? -20.650 -6.759 13.327 1.00 89.19 157 ALA A O 1
ATOM 1267 N N . ARG A 1 158 ? -18.695 -5.922 14.037 1.00 90.56 158 ARG A N 1
ATOM 1268 C CA . ARG A 1 158 ? -18.118 -7.187 14.509 1.00 90.56 158 ARG A CA 1
ATOM 1269 C C . ARG A 1 158 ? -17.898 -7.214 16.025 1.00 90.56 158 ARG A C 1
ATOM 1271 O O . ARG A 1 158 ? -17.834 -6.168 16.675 1.00 90.56 158 ARG A O 1
ATOM 1278 N N . PRO A 1 159 ? -17.723 -8.406 16.628 1.00 87.88 159 PRO A N 1
ATOM 1279 C CA . PRO A 1 159 ? -17.352 -8.534 18.034 1.00 87.88 159 PRO A CA 1
ATOM 1280 C C . PRO A 1 159 ? -15.930 -8.007 18.293 1.00 87.88 159 PRO A C 1
ATOM 1282 O O . PRO A 1 159 ? -14.935 -8.722 18.200 1.00 87.88 159 PRO A O 1
ATOM 1285 N N . VAL A 1 160 ? -15.818 -6.730 18.647 1.00 88.56 160 VAL A N 1
ATOM 1286 C CA . VAL A 1 160 ? -14.534 -6.121 19.023 1.00 88.56 160 VAL A CA 1
ATOM 1287 C C . VAL A 1 160 ? -14.198 -6.439 20.487 1.00 88.56 160 VAL A C 1
ATOM 1289 O O . VAL A 1 160 ? -15.099 -6.444 21.323 1.00 88.56 160 VAL A O 1
ATOM 1292 N N . THR A 1 161 ? -12.934 -6.690 20.844 1.00 90.81 161 THR A N 1
ATOM 1293 C CA . THR A 1 161 ? -12.519 -6.891 22.249 1.00 90.81 161 THR A CA 1
ATOM 1294 C C . THR A 1 161 ? -12.287 -5.559 22.967 1.00 90.81 161 THR A C 1
ATOM 1296 O O . THR A 1 161 ? -11.903 -4.574 22.337 1.00 90.81 161 THR A O 1
ATOM 1299 N N . VAL A 1 162 ? -12.484 -5.521 24.291 1.00 90.62 162 VAL A N 1
ATOM 1300 C CA . VAL A 1 162 ? -12.214 -4.314 25.100 1.00 90.62 162 VAL A CA 1
ATOM 1301 C C . VAL A 1 162 ? -10.747 -3.897 24.984 1.00 90.62 162 VAL A C 1
ATOM 1303 O O . VAL A 1 162 ? -10.480 -2.732 24.717 1.00 90.62 162 VAL A O 1
ATOM 1306 N N . ASP A 1 163 ? -9.810 -4.846 25.049 1.00 92.19 163 ASP A N 1
ATOM 1307 C CA . ASP A 1 163 ? -8.374 -4.569 24.898 1.00 92.19 163 ASP A CA 1
ATOM 1308 C C . ASP A 1 163 ? -8.040 -3.833 23.599 1.00 92.19 163 ASP A C 1
ATOM 1310 O O . ASP A 1 163 ? -7.221 -2.917 23.589 1.00 92.19 163 ASP A O 1
ATOM 1314 N N . PHE A 1 164 ? -8.688 -4.200 22.491 1.00 92.81 164 PHE A N 1
ATOM 1315 C CA . PHE A 1 164 ? -8.460 -3.516 21.224 1.00 92.81 164 PHE A CA 1
ATOM 1316 C C . PHE A 1 164 ? -9.056 -2.103 21.219 1.00 92.81 164 PHE A C 1
ATOM 1318 O O . PHE A 1 164 ? -8.416 -1.178 20.724 1.00 92.81 164 PHE A O 1
ATOM 1325 N N . LEU A 1 165 ? -10.242 -1.906 21.805 1.00 94.50 165 LEU A N 1
ATOM 1326 C CA . LEU A 1 165 ? -10.808 -0.563 21.969 1.00 94.50 165 LEU A CA 1
ATOM 1327 C C . LEU A 1 165 ? -9.889 0.323 22.823 1.00 94.50 165 LEU A C 1
ATOM 1329 O O . LEU A 1 165 ? -9.661 1.479 22.476 1.00 94.50 165 LEU A O 1
ATOM 1333 N N . LEU A 1 166 ? -9.295 -0.225 23.888 1.00 95.12 166 LEU A N 1
ATOM 1334 C CA . LEU A 1 166 ? -8.298 0.485 24.692 1.00 95.12 166 LEU A CA 1
ATOM 1335 C C . LEU A 1 166 ? -7.057 0.841 23.867 1.00 95.12 166 LEU A C 1
ATOM 1337 O O . LEU A 1 166 ? -6.600 1.979 23.911 1.00 95.12 166 LEU A O 1
ATOM 1341 N N . GLN A 1 167 ? -6.530 -0.093 23.071 1.00 94.50 167 GLN A N 1
ATOM 1342 C CA . GLN A 1 167 ? -5.401 0.193 22.178 1.00 94.50 167 GLN A CA 1
ATOM 1343 C C . GLN A 1 167 ? -5.718 1.336 21.209 1.00 94.50 167 GLN A C 1
ATOM 1345 O O . GLN A 1 167 ? -4.893 2.230 21.027 1.00 94.50 167 GLN A O 1
ATOM 1350 N N . LEU A 1 168 ? -6.915 1.344 20.617 1.00 94.56 168 LEU A N 1
ATOM 1351 C CA . LEU A 1 168 ? -7.327 2.401 19.697 1.00 94.56 168 LEU A CA 1
ATOM 1352 C C . LEU A 1 168 ? -7.501 3.752 20.392 1.00 94.56 168 LEU A C 1
ATOM 1354 O O . LEU A 1 168 ? -6.974 4.748 19.900 1.00 94.56 168 LEU A O 1
ATOM 1358 N N . VAL A 1 169 ? -8.205 3.808 21.527 1.00 96.31 169 VAL A N 1
ATOM 1359 C CA . VAL A 1 169 ? -8.443 5.084 22.223 1.00 96.31 169 VAL A CA 1
ATOM 1360 C C . VAL A 1 169 ? -7.132 5.673 22.755 1.00 96.31 169 VAL A C 1
ATOM 1362 O O . VAL A 1 169 ? -6.944 6.884 22.737 1.00 96.31 169 VAL A O 1
ATOM 1365 N N . LEU A 1 170 ? -6.176 4.836 23.157 1.00 94.81 170 LEU A N 1
ATOM 1366 C CA . LEU A 1 170 ? -4.868 5.293 23.628 1.00 94.81 170 LEU A CA 1
ATOM 1367 C C . LEU A 1 170 ? -3.923 5.669 22.477 1.00 94.81 170 LEU A C 1
ATOM 1369 O O . LEU A 1 170 ? -3.110 6.576 22.634 1.00 94.81 170 LEU A O 1
ATOM 1373 N N . GLY A 1 171 ? -4.010 4.976 21.337 1.00 93.25 171 GLY A N 1
ATOM 1374 C CA . GLY A 1 171 ? -3.003 5.047 20.274 1.00 93.25 171 GLY A CA 1
ATOM 1375 C C . GLY A 1 171 ? -3.407 5.791 19.001 1.00 93.25 171 GLY A C 1
ATOM 1376 O O . GLY A 1 171 ? -2.526 6.161 18.227 1.00 93.25 171 GLY A O 1
ATOM 1377 N N . VAL A 1 172 ? -4.701 6.015 18.745 1.00 94.25 172 VAL A N 1
ATOM 1378 C CA . VAL A 1 172 ? -5.184 6.538 17.454 1.00 94.25 172 VAL A CA 1
ATOM 1379 C C . VAL A 1 172 ? -6.096 7.755 17.657 1.00 94.25 172 VAL A C 1
ATOM 1381 O O . VAL A 1 172 ? -7.321 7.613 17.666 1.00 94.25 172 VAL A O 1
ATOM 1384 N N . PRO A 1 173 ? -5.525 8.977 17.752 1.00 93.38 173 PRO A N 1
ATOM 1385 C CA . PRO A 1 173 ? -6.274 10.207 18.030 1.00 93.38 173 PRO A CA 1
ATOM 1386 C C . PRO A 1 173 ? -7.504 10.428 17.150 1.00 93.38 173 PRO A C 1
ATOM 1388 O O . PRO A 1 173 ? -8.553 10.844 17.628 1.00 93.38 173 PRO A O 1
ATOM 1391 N N . ALA A 1 174 ? -7.401 10.087 15.867 1.00 91.25 174 ALA A N 1
ATOM 1392 C CA . ALA A 1 174 ? -8.451 10.341 14.887 1.00 91.25 174 ALA A CA 1
ATOM 1393 C C . ALA A 1 174 ? -9.762 9.569 15.116 1.00 91.25 174 ALA A C 1
ATOM 1395 O O 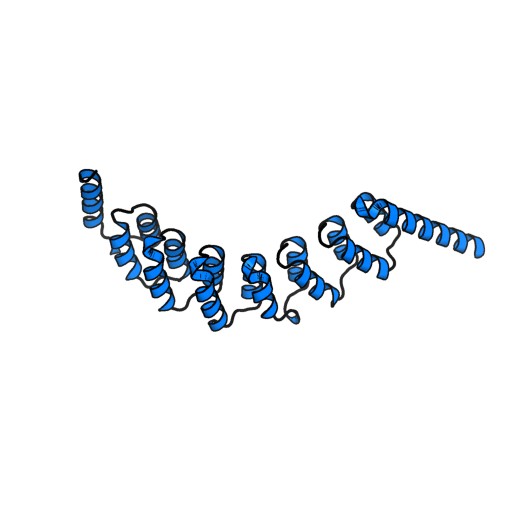. ALA A 1 174 ? -10.773 9.959 14.548 1.00 91.25 174 ALA A O 1
ATOM 1396 N N . VAL A 1 175 ? -9.756 8.486 15.899 1.00 92.75 175 VAL A N 1
ATOM 1397 C CA . VAL A 1 175 ? -10.972 7.707 16.221 1.00 92.75 175 VAL A CA 1
ATOM 1398 C C . VAL A 1 175 ? -11.298 7.729 17.712 1.00 92.75 175 VAL A C 1
ATOM 1400 O O . VAL A 1 175 ? -12.225 7.053 18.147 1.00 92.75 175 VAL A O 1
ATOM 1403 N N . GLN A 1 176 ? -10.565 8.509 18.513 1.00 94.19 176 GLN A N 1
ATOM 1404 C CA . GLN A 1 176 ? -10.679 8.498 19.973 1.00 94.19 176 GLN A CA 1
ATOM 1405 C C . GLN A 1 176 ? -12.100 8.731 20.466 1.00 94.19 176 GLN A C 1
ATOM 1407 O O . GLN A 1 176 ? -12.581 7.960 21.289 1.00 94.19 176 GLN A O 1
ATOM 1412 N N . SER A 1 177 ? -12.776 9.761 19.958 1.00 93.75 177 SER A N 1
ATOM 1413 C CA . SER A 1 177 ? -14.129 10.099 20.400 1.00 93.75 177 SER A CA 1
ATOM 1414 C C . SER A 1 177 ? -15.122 8.973 20.112 1.00 93.75 177 SER A C 1
ATOM 1416 O O . SER A 1 177 ? -15.913 8.620 20.980 1.00 93.75 177 SER A O 1
ATOM 1418 N N . GLU A 1 178 ? -15.059 8.360 18.931 1.00 93.50 178 GLU A N 1
ATOM 1419 C CA . GLU A 1 178 ? -15.962 7.266 18.560 1.00 93.50 178 GLU A CA 1
ATOM 1420 C C . GLU A 1 178 ? -15.667 5.979 19.333 1.00 93.50 178 GLU A C 1
ATOM 1422 O O . GLU A 1 178 ? -16.580 5.314 19.824 1.00 93.50 178 GLU A O 1
ATOM 1427 N N . VAL A 1 179 ? -14.386 5.637 19.479 1.00 95.00 179 VAL A N 1
ATOM 1428 C CA . VAL A 1 179 ? -13.950 4.468 20.252 1.00 95.00 179 VAL A CA 1
ATOM 1429 C C . VAL A 1 179 ? -14.320 4.643 21.722 1.00 95.00 179 VAL A C 1
ATOM 1431 O O . VAL A 1 179 ? -14.772 3.691 22.353 1.00 95.00 179 VAL A O 1
ATOM 1434 N N . TRP A 1 180 ? -14.194 5.856 22.261 1.00 96.38 180 TRP A N 1
ATOM 1435 C CA . TRP A 1 180 ? -14.628 6.179 23.615 1.00 96.38 180 TRP A CA 1
ATOM 1436 C C . TRP A 1 180 ? -16.122 5.912 23.812 1.00 96.38 180 TRP A C 1
ATOM 1438 O O . TRP A 1 180 ? -16.490 5.207 24.749 1.00 96.38 180 TRP A O 1
ATOM 1448 N N . GLN A 1 181 ? -16.978 6.356 22.887 1.00 94.88 181 GLN A N 1
ATOM 1449 C CA . GLN A 1 181 ? -18.410 6.040 22.943 1.00 94.88 181 GLN A CA 1
ATOM 1450 C C . GLN A 1 181 ? -18.671 4.527 22.881 1.00 94.88 181 GLN A C 1
ATOM 1452 O O . GLN A 1 181 ? -19.491 4.005 23.638 1.00 94.88 181 GLN A O 1
ATOM 1457 N N . ALA A 1 182 ? -17.933 3.792 22.045 1.00 92.69 182 ALA A N 1
ATOM 1458 C CA . ALA A 1 182 ? -18.043 2.334 21.979 1.00 92.69 182 ALA A CA 1
ATOM 1459 C C . ALA A 1 182 ? -17.621 1.639 23.291 1.00 92.69 182 ALA A C 1
ATOM 1461 O O . ALA A 1 182 ? -18.200 0.615 23.660 1.00 92.69 182 ALA A O 1
ATOM 1462 N N . ILE A 1 183 ? -16.637 2.193 24.008 1.00 94.69 183 ILE A N 1
ATOM 1463 C CA . ILE A 1 183 ? -16.223 1.724 25.337 1.00 94.69 183 ILE A CA 1
ATOM 1464 C C . ILE A 1 183 ? -17.322 2.004 26.368 1.00 94.69 183 ILE A C 1
ATOM 1466 O O . ILE A 1 183 ? -17.671 1.105 27.130 1.00 94.69 183 ILE A O 1
ATOM 1470 N N . LEU A 1 184 ? -17.913 3.204 26.370 1.00 94.38 184 LEU A N 1
ATOM 1471 C CA . LEU A 1 184 ? -18.958 3.593 27.325 1.00 94.38 184 LEU A CA 1
ATOM 1472 C C . LEU A 1 184 ? -20.179 2.669 27.290 1.00 94.38 184 LEU A C 1
ATOM 1474 O O . LEU A 1 184 ? -20.669 2.259 28.342 1.00 94.38 184 LEU A O 1
ATOM 1478 N N . VAL A 1 185 ? -20.623 2.271 26.094 1.00 92.88 185 VAL A N 1
ATOM 1479 C CA . VAL A 1 185 ? -21.742 1.323 25.909 1.00 92.88 185 VAL A CA 1
ATOM 1480 C C . VAL A 1 185 ? -21.474 -0.029 26.584 1.00 92.88 185 VAL A C 1
ATOM 1482 O O . VAL A 1 185 ? -22.407 -0.744 26.946 1.00 92.88 185 VAL A O 1
ATOM 1485 N N . ARG A 1 186 ? -20.203 -0.381 26.799 1.00 90.69 186 ARG A N 1
ATOM 1486 C CA . ARG A 1 186 ? -19.781 -1.642 27.421 1.00 90.69 186 ARG A CA 1
ATOM 1487 C C . ARG A 1 186 ? -19.573 -1.546 28.929 1.00 90.69 186 ARG A C 1
ATOM 1489 O O . ARG A 1 186 ? -19.145 -2.531 29.521 1.00 90.69 186 ARG A O 1
ATOM 1496 N N . ASN A 1 187 ? -19.903 -0.404 29.538 1.00 91.44 187 ASN A N 1
ATOM 1497 C CA . ASN A 1 187 ? -19.749 -0.139 30.966 1.00 91.44 187 ASN A CA 1
ATOM 1498 C C . ASN A 1 187 ? -18.304 -0.395 31.450 1.00 91.44 187 ASN A C 1
ATOM 1500 O O . ASN A 1 187 ? -18.040 -1.416 32.095 1.00 91.44 187 ASN A O 1
ATOM 1504 N N . PRO A 1 188 ? -17.358 0.501 31.109 1.00 94.19 188 PRO A N 1
ATOM 1505 C CA . PRO A 1 188 ? -15.938 0.263 31.321 1.00 94.19 188 PRO A CA 1
ATOM 1506 C C . PRO A 1 188 ? -15.599 0.033 32.789 1.00 94.19 188 PRO A C 1
ATOM 1508 O O . PRO A 1 188 ? -16.173 0.634 33.704 1.00 94.19 188 PRO A O 1
ATOM 1511 N N . THR A 1 189 ? -14.610 -0.819 33.028 1.00 94.62 189 THR A N 1
ATOM 1512 C CA . THR A 1 189 ? -14.131 -1.075 34.382 1.00 94.62 189 THR A CA 1
ATOM 1513 C C . THR A 1 189 ? -13.396 0.139 34.942 1.00 94.62 189 THR A C 1
ATOM 1515 O O . THR A 1 189 ? -12.864 0.989 34.229 1.00 94.62 189 THR A O 1
ATOM 1518 N N . ALA A 1 190 ? -13.285 0.209 36.267 1.00 94.31 190 ALA A N 1
ATOM 1519 C CA . ALA A 1 190 ? -12.552 1.300 36.895 1.00 94.31 190 ALA A CA 1
ATOM 1520 C C . ALA A 1 190 ? -11.052 1.317 36.520 1.00 94.31 190 ALA A C 1
ATOM 1522 O O . ALA A 1 190 ? -10.421 2.372 36.541 1.00 94.31 190 ALA A O 1
ATOM 1523 N N . SER A 1 191 ? -10.488 0.156 36.162 1.00 94.62 191 SER A N 1
ATOM 1524 C CA . SER A 1 191 ? -9.121 0.048 35.645 1.00 94.62 191 SER A CA 1
ATOM 1525 C C . SER A 1 191 ? -9.007 0.669 34.252 1.00 94.62 191 SER A C 1
ATOM 1527 O O . SER A 1 191 ? -8.090 1.448 34.001 1.00 94.62 191 SER A O 1
ATOM 1529 N N . GLU A 1 192 ? -9.962 0.378 33.369 1.00 96.38 192 GLU A N 1
ATOM 1530 C CA . GLU A 1 192 ? -10.038 0.952 32.019 1.00 96.38 192 GLU A CA 1
ATOM 1531 C C . GLU A 1 192 ? -10.200 2.472 32.061 1.00 96.38 192 GLU A C 1
ATOM 1533 O O . GLU A 1 192 ? -9.449 3.188 31.403 1.00 96.38 192 GLU A O 1
ATOM 1538 N N . LEU A 1 193 ? -11.111 2.978 32.899 1.00 97.00 193 LEU A N 1
ATOM 1539 C CA . LEU A 1 193 ? -11.326 4.417 33.081 1.00 97.00 193 LEU A CA 1
ATOM 1540 C C . LEU A 1 193 ? -10.051 5.136 33.544 1.00 97.00 193 LEU A C 1
ATOM 1542 O O . LEU A 1 193 ? -9.697 6.177 32.994 1.00 97.00 193 LEU A O 1
ATOM 1546 N N . ARG A 1 194 ? -9.314 4.564 34.508 1.00 96.19 194 ARG A N 1
ATOM 1547 C CA . ARG A 1 194 ? -8.014 5.113 34.937 1.00 96.19 194 ARG A CA 1
ATOM 1548 C C . ARG A 1 194 ? -6.990 5.105 33.807 1.00 96.19 194 ARG A C 1
ATOM 1550 O O . ARG A 1 194 ? -6.275 6.091 33.635 1.00 96.19 194 ARG A O 1
ATOM 1557 N N . MET A 1 195 ? -6.914 4.010 33.050 1.00 96.69 195 MET A N 1
ATOM 1558 C CA . MET A 1 195 ? -5.988 3.887 31.925 1.00 96.69 195 MET A CA 1
ATOM 1559 C C . MET A 1 195 ? -6.251 4.987 30.893 1.00 96.69 195 MET A C 1
ATOM 1561 O O . MET A 1 195 ? -5.328 5.719 30.539 1.00 96.69 195 MET A O 1
ATOM 1565 N N . ILE A 1 196 ? -7.511 5.182 30.501 1.00 97.19 196 ILE A N 1
ATOM 1566 C CA . ILE A 1 196 ? -7.923 6.226 29.553 1.00 97.19 196 ILE A CA 1
ATOM 1567 C C . ILE A 1 196 ? -7.628 7.620 30.111 1.00 97.19 196 ILE A C 1
ATOM 1569 O O . ILE A 1 196 ? -7.008 8.423 29.421 1.00 97.19 196 ILE A O 1
ATOM 1573 N N . ALA A 1 197 ? -7.970 7.897 31.373 1.00 96.88 197 ALA A N 1
ATOM 1574 C CA . ALA A 1 197 ? -7.707 9.200 31.983 1.00 96.88 197 ALA A CA 1
ATOM 1575 C C . ALA A 1 197 ? -6.211 9.561 32.031 1.00 96.88 197 ALA A C 1
ATOM 1577 O O . ALA A 1 197 ? -5.824 10.730 31.905 1.00 96.88 197 ALA A O 1
ATOM 1578 N N . SER A 1 198 ? -5.364 8.546 32.220 1.00 96.31 198 SER A N 1
ATOM 1579 C CA . SER A 1 198 ? -3.912 8.706 32.228 1.00 96.31 198 SER A CA 1
ATOM 1580 C C . SER A 1 198 ? -3.328 8.877 30.823 1.00 96.31 198 SER A C 1
ATOM 1582 O O . SER A 1 198 ? -2.442 9.710 30.639 1.00 96.31 198 SER A O 1
ATOM 1584 N N . GLY A 1 199 ? -3.837 8.127 29.839 1.00 95.56 199 GLY A N 1
ATOM 1585 C CA . GLY A 1 199 ? -3.258 8.033 28.499 1.00 95.56 199 GLY A CA 1
ATOM 1586 C C . GLY A 1 199 ? -3.857 8.978 27.458 1.00 95.56 199 GLY A C 1
ATOM 1587 O O . GLY A 1 199 ? -3.199 9.258 26.461 1.00 95.56 199 GLY A O 1
ATOM 1588 N N . VAL A 1 200 ? -5.067 9.503 27.676 1.00 96.75 200 VAL A N 1
ATOM 1589 C CA . VAL A 1 200 ? -5.776 10.368 26.719 1.00 96.75 200 VAL A CA 1
ATOM 1590 C C . VAL A 1 200 ? -6.148 11.694 27.389 1.00 96.75 200 VAL A C 1
ATOM 1592 O O . VAL A 1 200 ? -7.204 11.792 28.017 1.00 96.75 200 VAL A O 1
ATOM 1595 N N . PRO A 1 201 ? -5.307 12.743 27.274 1.00 96.06 201 PRO A N 1
ATOM 1596 C CA . PRO A 1 201 ? -5.528 14.014 27.967 1.00 96.06 201 PRO A CA 1
ATOM 1597 C C . PRO A 1 201 ? -6.888 14.658 27.682 1.00 96.06 201 PRO A C 1
ATOM 1599 O O . PRO A 1 201 ? -7.488 15.232 28.584 1.00 96.06 201 PRO A O 1
ATOM 1602 N N . THR A 1 202 ? -7.392 14.524 26.455 1.00 96.44 202 THR A N 1
ATOM 1603 C CA . THR A 1 202 ? -8.684 15.075 26.020 1.00 96.44 202 THR A CA 1
ATOM 1604 C C . THR A 1 202 ? -9.891 14.385 26.655 1.00 96.44 202 THR A C 1
ATOM 1606 O O . THR A 1 202 ? -10.954 14.989 26.716 1.00 96.44 202 THR A O 1
ATOM 1609 N N . LEU A 1 203 ? -9.737 13.153 27.152 1.00 96.69 203 LEU A N 1
ATOM 1610 C CA . LEU A 1 203 ? -10.804 12.375 27.796 1.00 96.69 203 LEU A CA 1
ATOM 1611 C C . LEU A 1 203 ? -10.637 12.290 29.321 1.00 96.69 203 LEU A C 1
ATOM 1613 O O . LEU A 1 203 ? -11.417 11.618 29.996 1.00 96.69 203 LEU A O 1
ATOM 1617 N N . ARG A 1 204 ? -9.612 12.945 29.882 1.00 97.00 204 ARG A N 1
ATOM 1618 C CA . ARG A 1 204 ? -9.211 12.784 31.285 1.00 97.00 204 ARG A CA 1
ATOM 1619 C C . ARG A 1 204 ? -10.328 13.091 32.268 1.00 97.00 204 ARG A C 1
ATOM 1621 O O . ARG A 1 204 ? -10.622 12.264 33.129 1.00 97.00 204 ARG A O 1
ATOM 1628 N N . ASP A 1 205 ? -10.912 14.274 32.156 1.00 96.94 205 ASP A N 1
ATOM 1629 C CA . ASP A 1 205 ? -11.864 14.763 33.152 1.00 96.94 205 ASP A CA 1
ATOM 1630 C C . ASP A 1 205 ? -13.157 13.939 33.131 1.00 96.94 205 ASP A C 1
ATOM 1632 O O . ASP A 1 205 ? -13.680 13.566 34.183 1.00 96.94 205 ASP A O 1
ATOM 1636 N N . GLU A 1 206 ? -13.621 13.567 31.936 1.00 97.19 206 GLU A N 1
ATOM 1637 C CA . GLU A 1 206 ? -14.790 12.706 31.754 1.00 97.19 206 GLU A CA 1
ATOM 1638 C C . GLU A 1 206 ? -14.549 11.303 32.333 1.00 97.19 206 GLU A C 1
ATOM 1640 O O . GLU A 1 206 ? -15.336 10.822 33.154 1.00 97.19 206 GLU A O 1
ATOM 1645 N N . ALA A 1 207 ? -13.423 10.671 31.986 1.00 96.38 207 ALA A N 1
ATOM 1646 C CA . ALA A 1 207 ? -13.072 9.346 32.488 1.00 96.38 207 ALA A CA 1
ATOM 1647 C C . ALA A 1 207 ? -12.897 9.331 34.020 1.00 96.38 207 ALA A C 1
ATOM 1649 O O . ALA A 1 207 ? -13.350 8.395 34.685 1.00 96.38 207 ALA A O 1
ATOM 1650 N N . MET A 1 208 ? -12.305 10.380 34.606 1.00 96.50 208 MET A N 1
ATOM 1651 C CA . MET A 1 208 ? -12.168 10.513 36.063 1.00 96.50 208 MET A CA 1
ATOM 1652 C C . MET A 1 208 ? -13.506 10.742 36.769 1.00 96.50 208 MET A C 1
ATOM 1654 O O . MET A 1 208 ? -13.731 10.190 37.849 1.00 96.50 208 MET A O 1
ATOM 1658 N N . SER A 1 209 ? -14.407 11.520 36.168 1.00 95.50 209 SER A N 1
ATOM 1659 C CA . SER A 1 209 ? -15.762 11.712 36.690 1.00 95.50 209 SER A CA 1
ATOM 1660 C C . SER A 1 209 ? -16.513 10.379 36.775 1.00 95.50 209 SER A C 1
ATOM 1662 O O . SER A 1 209 ? -17.015 10.013 37.842 1.00 95.50 209 SER A O 1
ATOM 1664 N N . LEU A 1 210 ? -16.499 9.591 35.694 1.00 94.69 210 LEU A N 1
ATOM 1665 C CA . LEU A 1 210 ? -17.125 8.264 35.650 1.00 94.69 210 LEU A CA 1
ATOM 1666 C C . LEU A 1 210 ? -16.486 7.277 36.633 1.00 94.69 210 LEU A C 1
ATOM 1668 O O . LEU A 1 210 ? -17.193 6.505 37.286 1.00 94.69 210 LEU A O 1
ATOM 1672 N N . PHE A 1 211 ? -15.159 7.323 36.783 1.00 93.94 211 PHE A N 1
ATOM 1673 C CA . PHE A 1 211 ? -14.420 6.493 37.735 1.00 93.94 211 PHE A CA 1
ATOM 1674 C C . PHE A 1 211 ? -14.882 6.734 39.183 1.00 93.94 211 PHE A C 1
ATOM 1676 O O . PHE A 1 211 ? -15.097 5.783 39.944 1.00 93.94 211 PHE A O 1
ATOM 1683 N N . ASN A 1 212 ? -15.068 8.003 39.559 1.00 92.06 212 ASN A N 1
ATOM 1684 C CA . ASN A 1 212 ? -15.526 8.382 40.895 1.00 92.06 212 ASN A CA 1
ATOM 1685 C C . ASN A 1 212 ? -16.969 7.926 41.150 1.00 92.06 212 ASN A C 1
ATOM 1687 O O . ASN A 1 212 ? -17.264 7.409 42.228 1.00 92.06 212 ASN A O 1
ATOM 1691 N N . GLN A 1 213 ? -17.848 8.040 40.150 1.00 88.25 213 GLN A N 1
ATOM 1692 C CA . GLN A 1 213 ? -19.240 7.582 40.243 1.00 88.25 213 GLN A CA 1
ATOM 1693 C C . GLN A 1 213 ? -19.333 6.061 40.435 1.00 88.25 213 GLN A C 1
ATOM 1695 O O . GLN A 1 213 ? -20.054 5.586 41.315 1.00 88.25 213 GLN A O 1
ATOM 1700 N N . THR A 1 214 ? -18.551 5.283 39.677 1.00 81.69 214 THR A N 1
ATOM 1701 C CA . THR A 1 214 ? -18.514 3.814 39.828 1.00 81.69 214 THR A CA 1
ATOM 1702 C C . THR A 1 214 ? -17.960 3.376 41.184 1.00 81.69 214 THR A C 1
ATOM 1704 O O . THR A 1 214 ? -18.417 2.373 41.736 1.00 81.69 214 THR A O 1
ATOM 1707 N N . HIS A 1 215 ? -17.001 4.116 41.748 1.00 73.50 215 HIS A N 1
ATOM 1708 C CA . HIS A 1 215 ? -16.470 3.844 43.087 1.00 73.50 215 HIS A CA 1
ATOM 1709 C C . HIS A 1 215 ? -17.475 4.169 44.195 1.00 73.50 215 HIS A C 1
ATOM 1711 O O . HIS A 1 215 ? -17.703 3.335 45.071 1.00 73.50 215 HIS A O 1
ATOM 1717 N N . GLN A 1 216 ? -18.113 5.340 44.148 1.00 72.38 216 GLN A N 1
ATOM 1718 C CA . GLN A 1 216 ? -19.098 5.747 45.155 1.00 72.38 216 GLN A CA 1
ATOM 1719 C C . GLN A 1 216 ? -20.334 4.837 45.152 1.00 72.38 216 GLN A C 1
ATOM 1721 O O . GLN A 1 216 ? -20.795 4.435 46.221 1.00 72.38 216 GLN A O 1
ATOM 1726 N N . GLY A 1 217 ? -20.813 4.425 43.972 1.00 69.88 217 GLY A N 1
ATOM 1727 C CA . GLY A 1 217 ? -21.933 3.488 43.849 1.00 69.88 217 GLY A CA 1
ATOM 1728 C C . GLY A 1 217 ? -21.649 2.113 44.467 1.00 69.88 217 GLY A C 1
ATOM 1729 O O . GLY A 1 217 ? -22.509 1.556 45.146 1.00 69.88 217 GLY A O 1
ATOM 1730 N N . LYS A 1 218 ? -20.429 1.576 44.306 1.00 62.44 218 LYS A N 1
ATOM 1731 C CA . LYS A 1 218 ? -20.034 0.290 44.915 1.00 62.44 218 LYS A CA 1
ATOM 1732 C C . LYS A 1 218 ? -19.906 0.364 46.438 1.00 62.44 218 LYS A C 1
ATOM 1734 O O . LYS A 1 218 ? -20.319 -0.571 47.119 1.00 62.44 218 LYS A O 1
ATOM 1739 N N . VAL A 1 219 ? -19.366 1.460 46.975 1.00 64.50 219 VAL A N 1
ATOM 1740 C CA . VAL A 1 219 ? -19.245 1.664 48.431 1.00 64.50 219 VAL A CA 1
ATOM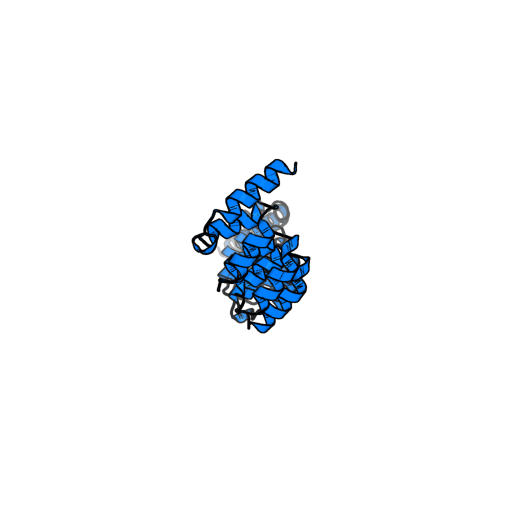 1741 C C . VAL A 1 219 ? -20.625 1.783 49.083 1.00 64.50 219 VAL A C 1
ATOM 1743 O O . VAL A 1 219 ? -20.870 1.144 50.103 1.00 64.50 219 VAL A O 1
ATOM 1746 N N . ALA A 1 220 ? -21.550 2.524 48.467 1.00 58.34 220 ALA A N 1
ATOM 1747 C CA . ALA A 1 220 ? -22.924 2.641 48.956 1.00 58.34 220 ALA A CA 1
ATOM 1748 C C . ALA A 1 220 ? -23.666 1.290 48.965 1.00 58.34 220 ALA A C 1
ATOM 1750 O O . ALA A 1 220 ? -24.387 0.993 49.914 1.00 58.34 220 ALA A O 1
ATOM 1751 N N . MET A 1 221 ? -23.452 0.447 47.948 1.00 62.62 221 MET A N 1
ATOM 1752 C CA . MET A 1 221 ? -24.073 -0.881 47.862 1.00 62.62 221 MET A CA 1
ATOM 1753 C C . MET A 1 221 ? -23.568 -1.844 48.950 1.00 62.62 221 MET A C 1
ATOM 1755 O O . MET A 1 221 ? -24.355 -2.598 49.512 1.00 62.62 221 MET A O 1
ATOM 1759 N N . LEU A 1 222 ? -22.271 -1.799 49.277 1.00 59.38 222 LEU A N 1
ATOM 1760 C CA . LEU A 1 222 ? -21.677 -2.627 50.335 1.00 59.38 222 LEU A CA 1
ATOM 1761 C C . LEU A 1 222 ? -22.130 -2.203 51.738 1.00 59.38 222 LEU A C 1
ATOM 1763 O O . LEU A 1 222 ? -22.348 -3.061 52.585 1.00 59.38 222 LEU A O 1
ATOM 1767 N N . LEU A 1 223 ? -22.308 -0.900 51.975 1.00 59.59 223 LEU A N 1
ATOM 1768 C CA . LEU A 1 223 ? -22.808 -0.377 53.252 1.00 59.59 223 LEU A CA 1
ATOM 1769 C C . LEU A 1 223 ? -24.299 -0.662 53.486 1.00 59.59 223 LEU A C 1
ATOM 1771 O O . LEU A 1 223 ? -24.732 -0.671 54.629 1.00 59.59 223 LEU A O 1
ATOM 1775 N N . ALA A 1 224 ? -25.082 -0.891 52.428 1.00 61.66 224 ALA A N 1
ATOM 1776 C CA . ALA A 1 224 ? -26.499 -1.245 52.535 1.00 61.66 224 ALA A CA 1
ATOM 1777 C C . ALA A 1 224 ? -26.750 -2.754 52.741 1.00 61.66 224 ALA A C 1
ATOM 1779 O O . ALA A 1 224 ? -27.881 -3.148 53.016 1.00 61.66 224 ALA A O 1
ATOM 1780 N N . ALA A 1 225 ? -25.725 -3.596 52.569 1.00 63.28 225 ALA A N 1
ATOM 1781 C CA . ALA A 1 225 ? -25.826 -5.056 52.631 1.00 63.28 225 ALA A CA 1
ATOM 1782 C C . ALA A 1 225 ? -25.258 -5.679 53.924 1.00 63.28 225 ALA A C 1
ATOM 1784 O O . ALA A 1 225 ? -25.301 -6.902 54.062 1.00 63.28 225 ALA A O 1
ATOM 1785 N N . GLY A 1 226 ? -24.708 -4.869 54.837 1.00 59.03 226 GLY A N 1
ATOM 1786 C CA . GLY A 1 226 ? -24.193 -5.285 56.150 1.00 59.03 226 GLY A CA 1
ATOM 1787 C C . GLY A 1 226 ? -25.011 -4.697 57.286 1.00 59.03 226 GLY A C 1
ATOM 1788 O O . GLY A 1 226 ? -25.111 -5.382 58.325 1.00 59.03 226 GLY A O 1
#

pLDDT: mean 92.96, std 7.78, range [58.34, 98.62]

Secondary structure (DSSP, 8-state):
-HHHHHHHHHHHHHS-GGGS-HHHHHHHHHH-TTTHHHHHHHHTTS---HHHHHHHHHH-GGGHHHHHHHHTTSPPPHHHHHHHHHH-GGGHHHHHHHHHHT---HHHHHHHHHH-GGGHHHHHHHS-GGGS-HHHHHHHHHH-TTTHHHHHHHHHTS---HHHHHHHHHH-GGGHHHHHHHHHTT---HHHHHHHHHH-GGGHHHHHHHHHHHHHHHHHHHHT--